Protein AF-A0A352VRZ0-F1 (afdb_monomer_lite)

Radius of gyration: 18.79 Å; chains: 1; bounding box: 42×55×69 Å

Sequence (237 aa):
MPSHGSHLGPGSFDVTPASPGVIGNCIPFGDNDHFGFTGFICRNVPAFTVKRGSKIAFDLGRENDVDVRRNIYFATANVNPAVAVIDDINVASQGIFAASGWTQVVSDTQGPLNPRGDTVANDYELICTVEGRFTFPGGGLIVGFGASPPGAYTDGGCEQVLVRASSQDPSGMFYARFFFRPDQSLDVLDDLRFGGGGNAVAMGGIVIRRCKSAKSGKSCKSGKSGKSAKSNKSKKG

Structure (mmCIF, N/CA/C/O backbone):
data_AF-A0A352VRZ0-F1
#
_entry.id   AF-A0A352VRZ0-F1
#
loop_
_atom_site.group_PDB
_atom_site.id
_atom_site.type_symbol
_atom_site.label_atom_id
_atom_site.label_alt_id
_atom_site.label_comp_id
_atom_site.label_asym_id
_atom_site.label_entity_id
_atom_site.label_seq_id
_atom_site.pdbx_PDB_ins_code
_atom_site.Cartn_x
_atom_site.Cartn_y
_atom_site.Cartn_z
_atom_site.occupancy
_atom_site.B_iso_or_equiv
_atom_site.auth_seq_id
_atom_site.auth_comp_id
_atom_site.auth_asym_id
_atom_site.auth_atom_id
_atom_site.pdbx_PDB_model_num
ATOM 1 N N . MET A 1 1 ? 1.716 -28.143 -5.995 1.00 31.20 1 MET A N 1
ATOM 2 C CA . MET A 1 1 ? 1.914 -26.810 -5.386 1.00 31.20 1 MET A CA 1
ATOM 3 C C . MET A 1 1 ? 1.302 -26.856 -3.996 1.00 31.20 1 MET A C 1
ATOM 5 O O . MET A 1 1 ? 0.148 -27.269 -3.917 1.00 31.20 1 MET A O 1
ATOM 9 N N . PRO A 1 2 ? 2.035 -26.560 -2.911 1.00 27.39 2 PRO A N 1
ATOM 10 C CA . PRO A 1 2 ? 1.449 -26.587 -1.577 1.00 27.39 2 PRO A CA 1
ATOM 11 C C . PRO A 1 2 ? 0.387 -25.488 -1.491 1.00 27.39 2 PRO A C 1
ATOM 13 O O . PRO A 1 2 ? 0.637 -24.350 -1.882 1.00 27.39 2 PRO A O 1
ATOM 16 N N . SER A 1 3 ? -0.815 -25.825 -1.030 1.00 30.56 3 SER A N 1
ATOM 17 C CA . SER A 1 3 ? -1.856 -24.827 -0.817 1.00 30.56 3 SER A CA 1
ATOM 18 C C . SER A 1 3 ? -1.439 -23.924 0.343 1.00 30.56 3 SER A C 1
ATOM 20 O O . SER A 1 3 ? -1.373 -24.390 1.483 1.00 30.56 3 SER A O 1
ATOM 22 N N . HIS A 1 4 ? -1.204 -22.640 0.077 1.00 38.09 4 HIS A N 1
ATOM 23 C CA . HIS A 1 4 ? -1.146 -21.610 1.113 1.00 38.09 4 HIS A CA 1
ATOM 24 C C . HIS A 1 4 ? -2.560 -21.396 1.671 1.00 38.09 4 HIS A C 1
ATOM 26 O O . HIS A 1 4 ? -3.258 -20.441 1.339 1.00 38.09 4 HIS A O 1
ATOM 32 N N . GLY A 1 5 ? -3.033 -22.356 2.467 1.00 33.34 5 GLY A N 1
ATOM 33 C CA . GLY A 1 5 ? -4.248 -22.203 3.248 1.00 33.34 5 GLY A CA 1
ATOM 34 C C . GLY A 1 5 ? -3.993 -21.137 4.302 1.00 33.34 5 GLY A C 1
ATOM 35 O O . GLY A 1 5 ? -3.232 -21.372 5.234 1.00 33.34 5 GLY A O 1
ATOM 36 N N . SER A 1 6 ? -4.610 -19.965 4.144 1.00 41.47 6 SER A N 1
ATOM 37 C CA . SER A 1 6 ? -4.537 -18.880 5.123 1.00 41.47 6 SER A CA 1
ATOM 38 C C . SER A 1 6 ? -4.887 -19.418 6.515 1.00 41.47 6 SER A C 1
ATOM 40 O O . SER A 1 6 ? -6.006 -19.906 6.723 1.00 41.47 6 SER A O 1
ATOM 42 N N . HIS A 1 7 ? -3.981 -19.285 7.486 1.00 38.06 7 HIS A N 1
ATOM 43 C CA . HIS A 1 7 ? -4.171 -19.727 8.879 1.00 38.06 7 HIS A CA 1
ATOM 44 C C . HIS A 1 7 ? -5.288 -18.966 9.625 1.00 38.06 7 HIS A C 1
ATOM 46 O O . HIS A 1 7 ? -5.547 -19.190 10.806 1.00 38.06 7 HIS A O 1
ATOM 52 N N . LEU A 1 8 ? -5.981 -18.074 8.921 1.00 45.09 8 LEU A N 1
ATOM 53 C CA . LEU A 1 8 ? -6.912 -17.089 9.444 1.00 45.09 8 LEU A CA 1
ATOM 54 C C . LEU A 1 8 ? -8.390 -17.374 9.101 1.00 45.09 8 LEU A C 1
ATOM 56 O O . LEU A 1 8 ? -9.289 -16.670 9.571 1.00 45.09 8 LEU A O 1
ATOM 60 N N . GLY A 1 9 ? -8.662 -18.457 8.364 1.00 39.62 9 GLY A N 1
ATOM 61 C CA . GLY A 1 9 ? -10.007 -18.898 7.981 1.00 39.62 9 GLY A CA 1
ATOM 62 C C . GLY A 1 9 ? -10.468 -18.405 6.598 1.00 39.62 9 GLY A C 1
ATOM 63 O O . GLY A 1 9 ? -9.698 -17.822 5.844 1.00 39.62 9 GLY A O 1
ATOM 64 N N . PRO A 1 10 ? -11.729 -18.663 6.205 1.00 42.97 10 PRO A N 1
ATOM 65 C CA . PRO A 1 10 ? -12.202 -18.346 4.857 1.00 42.97 10 PRO A CA 1
ATOM 66 C C . PRO A 1 10 ? -12.244 -16.834 4.562 1.00 42.97 10 PRO A C 1
ATOM 68 O O . PRO A 1 10 ? -13.023 -16.090 5.171 1.00 42.97 10 PRO A O 1
ATOM 71 N N . GLY A 1 11 ? -11.463 -16.392 3.569 1.00 52.03 11 GLY A N 1
ATOM 72 C CA . GLY A 1 11 ? -11.470 -15.036 2.999 1.00 52.03 11 GLY A CA 1
ATOM 73 C C . GLY A 1 11 ? -10.637 -13.982 3.740 1.00 52.03 11 GLY A C 1
ATOM 74 O O . GLY A 1 11 ? -10.853 -12.786 3.537 1.00 52.03 11 GLY A O 1
ATOM 75 N N . SER A 1 12 ? -9.733 -14.426 4.605 1.00 59.84 12 SER A N 1
ATOM 76 C CA . SER A 1 12 ? -8.527 -13.704 5.032 1.00 59.84 12 SER A CA 1
ATOM 77 C C . SER A 1 12 ? -7.352 -14.070 4.127 1.00 59.84 12 SER A C 1
ATOM 79 O O . SER A 1 12 ? -7.347 -15.163 3.563 1.00 59.84 12 SER A O 1
ATOM 81 N N . PHE A 1 13 ? -6.359 -13.194 4.020 1.00 70.62 13 PHE A N 1
ATOM 82 C CA . PHE A 1 13 ? -5.103 -13.517 3.351 1.00 70.62 13 PHE A CA 1
ATOM 83 C C . PHE A 1 13 ? -3.937 -12.823 4.046 1.00 70.62 13 PHE A C 1
ATOM 85 O O . PHE A 1 13 ? -4.098 -11.790 4.697 1.00 70.62 13 PHE A O 1
ATOM 92 N N . ASP A 1 14 ? -2.774 -13.423 3.853 1.00 72.50 14 ASP A N 1
ATOM 93 C CA . ASP A 1 14 ? -1.526 -13.065 4.497 1.00 72.50 14 ASP A CA 1
ATOM 94 C C . ASP A 1 14 ? -0.500 -12.794 3.395 1.00 72.50 14 ASP A C 1
ATOM 96 O O . ASP A 1 14 ? -0.260 -13.649 2.541 1.00 72.50 14 ASP A O 1
ATOM 100 N N . VAL A 1 15 ? 0.070 -11.589 3.383 1.00 72.06 15 VAL A N 1
ATOM 101 C CA . VAL A 1 15 ? 1.266 -11.241 2.605 1.00 72.06 15 VAL A CA 1
ATOM 102 C C . VAL A 1 15 ? 2.388 -11.102 3.614 1.00 72.06 15 VAL A C 1
ATOM 104 O O . VAL A 1 15 ? 2.757 -10.010 4.037 1.00 72.06 15 VAL A O 1
ATOM 107 N N . THR A 1 16 ? 2.871 -12.248 4.071 1.00 73.75 16 THR A N 1
ATOM 108 C CA . THR A 1 16 ? 3.900 -12.328 5.102 1.00 73.75 16 THR A CA 1
ATOM 109 C C . THR A 1 16 ? 5.212 -12.731 4.449 1.00 73.75 16 THR A C 1
ATOM 111 O O . THR A 1 16 ? 5.222 -13.733 3.724 1.00 73.75 16 THR A O 1
ATOM 114 N N . PRO A 1 17 ? 6.307 -11.998 4.692 1.00 68.69 17 PRO A N 1
ATOM 115 C CA . PRO A 1 17 ? 7.624 -12.400 4.228 1.00 68.69 17 PRO A CA 1
ATOM 116 C C . PRO A 1 17 ? 7.943 -13.818 4.706 1.00 68.69 17 PRO A C 1
ATOM 118 O O . PRO A 1 17 ? 7.725 -14.147 5.872 1.00 68.69 17 PRO A O 1
ATOM 121 N N . ALA A 1 18 ? 8.448 -14.669 3.816 1.00 72.06 18 ALA A N 1
ATOM 122 C CA . ALA A 1 18 ? 8.909 -16.006 4.188 1.00 72.06 18 ALA A CA 1
ATOM 123 C C . ALA A 1 18 ? 10.292 -15.964 4.857 1.00 72.06 18 ALA A C 1
ATOM 125 O O . ALA A 1 18 ? 10.690 -16.908 5.540 1.00 72.06 18 ALA A O 1
ATOM 126 N N . SER A 1 19 ? 11.051 -14.890 4.649 1.00 65.69 19 SER A N 1
ATOM 127 C CA . SER A 1 19 ? 12.363 -14.672 5.257 1.00 65.69 19 SER A CA 1
ATOM 128 C C . SER A 1 19 ? 12.503 -13.204 5.671 1.00 65.69 19 SER A C 1
ATOM 130 O O . SER A 1 19 ? 13.184 -12.444 4.979 1.00 65.69 19 SER A O 1
ATOM 132 N N . PRO A 1 20 ? 11.843 -12.776 6.769 1.00 63.44 20 PRO A N 1
ATOM 133 C CA . PRO A 1 20 ? 11.965 -11.404 7.250 1.00 63.44 20 PRO A CA 1
ATOM 134 C C . PRO A 1 20 ? 13.435 -11.101 7.568 1.00 63.44 20 PRO A C 1
ATOM 136 O O . PRO A 1 20 ? 14.085 -11.826 8.322 1.00 63.44 20 PRO A O 1
ATOM 139 N N . GLY A 1 21 ? 13.978 -10.067 6.925 1.00 59.28 21 GLY A N 1
ATOM 140 C CA . GLY A 1 21 ? 15.371 -9.657 7.065 1.00 59.28 21 GLY A CA 1
ATOM 141 C C . GLY A 1 21 ? 15.614 -8.721 8.251 1.00 59.28 21 GLY A C 1
ATOM 142 O O . GLY A 1 21 ? 14.867 -8.685 9.225 1.00 59.28 21 GLY A O 1
ATOM 143 N N . VAL A 1 22 ? 16.682 -7.926 8.143 1.00 66.25 22 VAL A N 1
ATOM 144 C CA . VAL A 1 22 ? 17.026 -6.864 9.101 1.00 66.25 22 VAL A CA 1
ATOM 145 C C . VAL A 1 22 ? 15.944 -5.783 9.088 1.00 66.25 22 VAL A C 1
ATOM 147 O O . VAL A 1 22 ? 15.478 -5.389 8.021 1.00 66.25 22 VAL A O 1
ATOM 150 N N . ILE A 1 23 ? 15.572 -5.274 10.260 1.00 70.19 23 ILE A N 1
ATOM 151 C CA . ILE A 1 23 ? 14.692 -4.109 10.381 1.00 70.19 23 ILE A CA 1
ATOM 152 C C . ILE A 1 23 ? 15.417 -2.896 9.804 1.00 70.19 23 ILE A C 1
ATOM 154 O O . ILE A 1 23 ? 16.540 -2.594 10.213 1.00 70.19 23 ILE A O 1
ATOM 158 N N . GLY A 1 24 ? 14.803 -2.230 8.835 1.00 70.00 24 GLY A N 1
ATOM 159 C CA . GLY A 1 24 ? 15.486 -1.175 8.105 1.00 70.00 24 GLY A CA 1
ATOM 160 C C . GLY A 1 24 ? 14.611 -0.611 7.010 1.00 70.00 24 GLY A C 1
ATOM 161 O O . GLY A 1 24 ? 14.608 -1.173 5.917 1.00 70.00 24 GLY A O 1
ATOM 162 N N . ASN A 1 25 ? 13.867 0.453 7.334 1.00 78.75 25 ASN A N 1
ATOM 163 C CA . ASN A 1 25 ? 13.183 1.393 6.437 1.00 78.75 25 ASN A CA 1
ATOM 164 C C . ASN A 1 25 ? 12.077 2.140 7.211 1.00 78.75 25 ASN A C 1
ATOM 166 O O . ASN A 1 25 ? 11.372 1.514 8.002 1.00 78.75 25 ASN A O 1
ATOM 170 N N . CYS A 1 26 ? 11.907 3.441 6.961 1.00 85.31 26 CYS A N 1
ATOM 171 C CA . CYS A 1 26 ? 10.857 4.241 7.601 1.00 85.31 26 CYS A CA 1
ATOM 172 C C . CYS A 1 26 ? 9.553 4.297 6.789 1.00 85.31 26 CYS A C 1
ATOM 174 O O . CYS A 1 26 ? 8.475 4.391 7.358 1.00 85.31 26 CYS A O 1
ATOM 176 N N . ILE A 1 27 ? 9.591 4.118 5.467 1.00 87.75 27 ILE A N 1
ATOM 177 C CA . ILE A 1 27 ? 8.381 4.191 4.631 1.00 87.75 27 ILE A CA 1
ATOM 178 C C . ILE A 1 27 ? 7.515 2.929 4.808 1.00 87.75 27 ILE A C 1
ATOM 180 O O . ILE A 1 27 ? 8.026 1.842 4.572 1.00 87.75 27 ILE A O 1
ATOM 184 N N . PRO A 1 28 ? 6.210 2.994 5.102 1.00 88.44 28 PRO A N 1
ATOM 185 C CA . PRO A 1 28 ? 5.383 4.192 5.139 1.00 88.44 28 PRO A CA 1
ATOM 186 C C . PRO A 1 28 ? 5.086 4.680 6.562 1.00 88.44 28 PRO A C 1
ATOM 188 O O . PRO A 1 28 ? 4.229 5.541 6.699 1.00 88.44 28 PRO A O 1
ATOM 191 N N . PHE A 1 29 ? 5.663 4.086 7.612 1.00 89.94 29 PHE A N 1
ATOM 192 C CA . PHE A 1 29 ? 5.166 4.222 8.988 1.00 89.94 29 PHE A CA 1
ATOM 193 C C . PHE A 1 29 ? 5.971 5.148 9.899 1.00 89.94 29 PHE A C 1
ATOM 195 O O . PHE A 1 29 ? 5.348 5.753 10.759 1.00 89.94 29 PHE A O 1
ATOM 202 N N . GLY A 1 30 ? 7.275 5.302 9.682 1.00 88.00 30 GLY A N 1
ATOM 203 C CA . GLY A 1 30 ? 8.119 6.237 10.433 1.00 88.00 30 GLY A CA 1
ATOM 204 C C . GLY A 1 30 ? 8.262 7.614 9.794 1.00 88.00 30 GLY A C 1
ATOM 205 O O . GLY A 1 30 ? 9.091 8.384 10.232 1.00 88.00 30 GLY A O 1
ATOM 206 N N . ASP A 1 31 ? 7.531 7.887 8.712 1.00 90.38 31 ASP A N 1
ATOM 207 C CA . ASP A 1 31 ? 7.422 9.207 8.079 1.00 90.38 31 ASP A CA 1
ATOM 208 C C . ASP A 1 31 ? 6.112 9.251 7.282 1.00 90.38 31 ASP A C 1
ATOM 210 O O . ASP A 1 31 ? 5.723 8.237 6.674 1.00 90.38 31 ASP A O 1
ATOM 214 N N . ASN A 1 32 ? 5.401 10.378 7.290 1.00 88.62 32 ASN A N 1
ATOM 215 C CA . ASN A 1 32 ? 4.303 10.613 6.353 1.00 88.62 32 ASN A CA 1
ATOM 216 C C . ASN A 1 32 ? 4.260 11.986 5.694 1.00 88.62 32 ASN A C 1
ATOM 218 O O . ASN A 1 32 ? 3.319 12.225 4.947 1.00 88.62 32 ASN A O 1
ATOM 222 N N . ASP A 1 33 ? 5.202 12.884 5.917 1.00 89.38 33 ASP A N 1
ATOM 223 C CA . ASP A 1 33 ? 5.187 14.221 5.318 1.00 89.38 33 ASP A CA 1
ATOM 224 C C . ASP A 1 33 ? 6.179 14.362 4.157 1.00 89.38 33 ASP A C 1
ATOM 226 O O . ASP A 1 33 ? 5.873 15.049 3.179 1.00 89.38 33 ASP A O 1
ATOM 230 N N . HIS A 1 34 ? 7.317 13.666 4.182 1.00 89.12 34 HIS A N 1
ATOM 231 C CA . HIS A 1 34 ? 8.366 13.836 3.177 1.00 89.12 34 HIS A CA 1
ATOM 232 C C . HIS A 1 34 ? 8.153 12.964 1.940 1.00 89.12 34 HIS A C 1
ATOM 234 O O . HIS A 1 34 ? 8.448 13.386 0.819 1.00 89.12 34 HIS A O 1
ATOM 240 N N . PHE A 1 35 ? 7.642 11.741 2.107 1.00 91.06 35 PHE A N 1
ATOM 241 C CA . PHE A 1 35 ? 7.601 10.754 1.019 1.00 91.06 35 PHE A CA 1
ATOM 242 C C . PHE A 1 35 ? 6.336 10.792 0.157 1.00 91.06 35 PHE A C 1
ATOM 244 O O . PHE A 1 35 ? 6.184 9.948 -0.726 1.00 91.06 35 PHE A O 1
ATOM 251 N N . GLY A 1 36 ? 5.435 11.755 0.358 1.00 92.25 36 GLY A N 1
ATOM 252 C CA . GLY A 1 36 ? 4.189 11.850 -0.406 1.00 92.25 36 GLY A CA 1
ATOM 253 C C . GLY A 1 36 ? 3.324 10.588 -0.282 1.00 92.25 36 GLY A C 1
ATOM 254 O O . GLY A 1 36 ? 3.335 9.892 0.733 1.00 92.25 36 GLY A O 1
ATOM 255 N N . PHE A 1 37 ? 2.561 10.266 -1.324 1.00 94.50 37 PHE A N 1
ATOM 256 C CA . PHE A 1 37 ? 1.778 9.036 -1.347 1.00 94.50 37 PHE A CA 1
ATOM 257 C C . PHE A 1 37 ? 2.684 7.830 -1.596 1.00 94.50 37 PHE A C 1
ATOM 259 O O . PHE A 1 37 ? 3.413 7.761 -2.592 1.00 94.50 37 PHE A O 1
ATOM 266 N N . THR A 1 38 ? 2.633 6.874 -0.673 1.00 94.44 38 THR A N 1
ATOM 267 C CA . THR A 1 38 ? 3.515 5.704 -0.660 1.00 94.44 38 THR A CA 1
ATOM 268 C C . THR A 1 38 ? 2.713 4.413 -0.658 1.00 94.44 38 THR A C 1
ATOM 270 O O . THR A 1 38 ? 1.502 4.422 -0.437 1.00 94.44 38 THR A O 1
ATOM 273 N N . GLY A 1 39 ? 3.352 3.276 -0.917 1.00 93.94 39 GLY A N 1
ATOM 274 C CA . GLY A 1 39 ? 2.639 2.010 -0.873 1.00 93.94 39 GLY A CA 1
ATOM 275 C C . GLY A 1 39 ? 3.399 0.799 -1.358 1.00 93.94 39 GLY A C 1
ATOM 276 O O . GLY A 1 39 ? 4.561 0.866 -1.753 1.00 93.94 39 GLY A O 1
ATOM 277 N N . PHE A 1 40 ? 2.698 -0.327 -1.324 1.00 93.94 40 PHE A N 1
ATOM 278 C CA . PHE A 1 40 ? 3.178 -1.637 -1.733 1.00 93.94 40 PHE A CA 1
A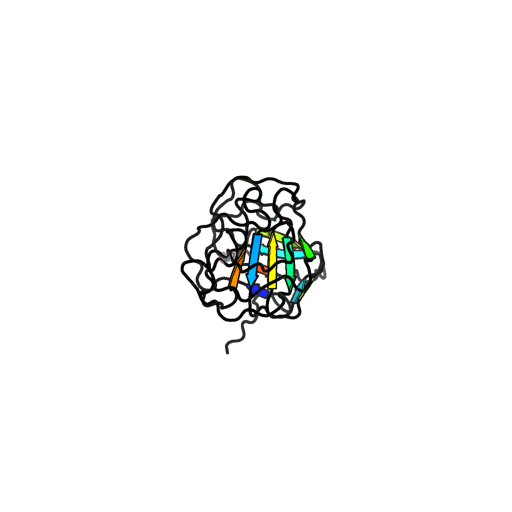TOM 279 C C . PHE A 1 40 ? 2.358 -2.160 -2.909 1.00 93.94 40 PHE A C 1
ATOM 281 O O . PHE A 1 40 ? 1.132 -2.038 -2.940 1.00 93.94 40 PHE A O 1
ATOM 288 N N . ILE A 1 41 ? 3.044 -2.796 -3.849 1.00 95.00 41 ILE A N 1
ATOM 289 C CA . ILE A 1 41 ? 2.475 -3.550 -4.956 1.00 95.00 41 ILE A CA 1
ATOM 290 C C . ILE A 1 41 ? 2.733 -5.025 -4.664 1.00 95.00 41 ILE A C 1
ATOM 292 O O . ILE A 1 41 ? 3.879 -5.470 -4.530 1.00 95.00 41 ILE A O 1
ATOM 296 N N . CYS A 1 42 ? 1.649 -5.781 -4.570 1.00 93.62 42 CYS A N 1
ATOM 297 C CA . CYS A 1 42 ? 1.653 -7.213 -4.340 1.00 93.62 42 CYS A CA 1
ATOM 298 C C . CYS A 1 42 ? 1.173 -7.945 -5.594 1.00 93.62 42 CYS A C 1
ATOM 300 O O . CYS A 1 42 ? 0.343 -7.442 -6.352 1.00 93.62 42 CYS A O 1
ATOM 302 N N . ARG A 1 43 ? 1.648 -9.171 -5.773 1.00 93.94 43 ARG A N 1
ATOM 303 C CA . ARG A 1 43 ? 1.272 -10.088 -6.848 1.00 93.94 43 ARG A CA 1
ATOM 304 C C . ARG A 1 43 ? 0.752 -11.398 -6.274 1.00 93.94 43 ARG A C 1
ATOM 306 O O . ARG A 1 43 ? 1.013 -11.720 -5.120 1.00 93.94 43 ARG A O 1
ATOM 313 N N . ASN A 1 44 ? 0.035 -12.158 -7.097 1.00 92.94 44 ASN A N 1
ATOM 314 C CA . ASN A 1 44 ? -0.500 -13.482 -6.759 1.00 92.94 44 ASN A CA 1
ATOM 315 C C . ASN A 1 44 ? -1.393 -13.499 -5.504 1.00 92.94 44 ASN A C 1
ATOM 317 O O . ASN A 1 44 ? -1.543 -14.530 -4.849 1.00 92.94 44 ASN A O 1
ATOM 321 N N . VAL A 1 45 ? -2.022 -12.369 -5.179 1.00 90.00 45 VAL A N 1
ATOM 322 C CA . VAL A 1 45 ? -2.904 -12.261 -4.019 1.00 90.00 45 VAL A CA 1
ATOM 323 C C . VAL A 1 45 ? -4.215 -13.001 -4.317 1.00 90.00 45 VAL A C 1
ATOM 325 O O . VAL A 1 45 ? -4.815 -12.759 -5.367 1.00 90.00 45 VAL A O 1
ATOM 328 N N . PRO A 1 46 ? -4.694 -13.911 -3.448 1.00 88.75 46 PRO A N 1
ATOM 329 C CA . PRO A 1 46 ? -5.967 -14.593 -3.663 1.00 88.75 46 PRO A CA 1
ATOM 330 C C . PRO A 1 46 ? -7.145 -13.619 -3.546 1.00 88.75 46 PRO A C 1
ATOM 332 O O . PRO A 1 46 ? -7.048 -12.571 -2.911 1.00 88.75 46 PRO A O 1
ATOM 335 N N . ALA A 1 47 ? -8.290 -13.976 -4.127 1.00 88.88 47 ALA A N 1
ATOM 336 C CA . ALA A 1 47 ? -9.508 -13.183 -3.995 1.00 88.88 47 ALA A CA 1
ATOM 337 C C . ALA A 1 47 ? -9.937 -13.047 -2.524 1.00 88.88 47 ALA A C 1
ATOM 339 O O . ALA A 1 47 ? -9.916 -14.017 -1.758 1.00 88.88 47 ALA A O 1
ATOM 340 N N . PHE A 1 48 ? -10.394 -11.859 -2.129 1.00 87.94 48 PHE A N 1
ATOM 341 C CA . PHE A 1 48 ? -10.893 -11.621 -0.777 1.00 87.94 48 PHE A CA 1
ATOM 342 C C . PHE A 1 48 ? -11.961 -10.527 -0.730 1.00 87.94 48 PHE A C 1
ATOM 344 O O . PHE A 1 48 ? -12.263 -9.816 -1.686 1.00 87.94 48 PHE A O 1
ATOM 351 N N . THR A 1 49 ? -12.578 -10.388 0.437 1.00 88.25 49 THR A N 1
ATOM 352 C CA . THR A 1 49 ? -13.461 -9.255 0.726 1.00 88.25 49 THR A CA 1
ATOM 353 C C . THR A 1 49 ? -13.227 -8.835 2.157 1.00 88.25 49 THR A C 1
ATOM 355 O O . THR A 1 49 ? -13.380 -9.666 3.062 1.00 88.25 49 THR A O 1
ATOM 358 N N . VAL A 1 50 ? -12.923 -7.555 2.347 1.00 86.25 50 VAL A N 1
ATOM 359 C CA . VAL A 1 50 ? -12.918 -6.901 3.654 1.00 86.25 50 VAL A CA 1
ATOM 360 C C . VAL A 1 50 ? -14.213 -6.122 3.830 1.00 86.25 50 VAL A C 1
ATOM 362 O O . VAL A 1 50 ? -14.717 -5.468 2.915 1.00 86.25 50 VAL A O 1
ATOM 365 N N . LYS A 1 51 ? -14.788 -6.238 5.021 1.00 87.69 51 LYS A N 1
ATOM 366 C CA . LYS A 1 51 ? -15.979 -5.496 5.445 1.00 87.69 51 LYS A CA 1
ATOM 367 C C . LYS A 1 51 ? -15.603 -4.588 6.608 1.00 87.69 51 LYS A C 1
ATOM 369 O O . LYS A 1 51 ? -14.638 -4.886 7.315 1.00 87.69 51 LYS A O 1
ATOM 374 N N . ARG A 1 52 ? -16.416 -3.563 6.867 1.00 89.56 52 ARG A N 1
ATOM 375 C CA . ARG A 1 52 ? -16.311 -2.753 8.085 1.00 89.56 52 ARG A CA 1
ATOM 376 C C . ARG A 1 52 ? -16.165 -3.645 9.328 1.00 89.56 52 ARG A C 1
ATOM 378 O O . ARG A 1 52 ? -16.886 -4.634 9.465 1.00 89.56 52 ARG A O 1
ATOM 385 N N . GLY A 1 53 ? -15.210 -3.320 10.194 1.00 88.38 53 GLY A N 1
ATOM 386 C CA . GLY A 1 53 ? -14.848 -4.097 11.384 1.00 88.38 53 GLY A CA 1
ATOM 387 C C . GLY A 1 53 ? -13.820 -5.214 11.153 1.00 88.38 53 GLY A C 1
ATOM 388 O O . GLY A 1 53 ? -13.364 -5.815 12.126 1.00 88.38 53 GLY A O 1
ATOM 389 N N . SER A 1 54 ? -13.427 -5.492 9.903 1.00 88.50 54 SER A N 1
ATOM 390 C CA . SER A 1 54 ? -12.258 -6.346 9.618 1.00 88.50 54 SER A CA 1
ATOM 391 C C . SER A 1 54 ? -10.980 -5.695 10.150 1.00 88.50 54 SER A C 1
ATOM 393 O O . SER A 1 54 ? -10.976 -4.504 10.467 1.00 88.50 54 SER A O 1
ATOM 395 N N . LYS A 1 55 ? -9.901 -6.472 10.262 1.00 88.06 55 LYS A N 1
ATOM 396 C CA . LYS A 1 55 ? -8.625 -5.995 10.790 1.00 88.06 55 LYS A CA 1
ATOM 397 C C . LYS A 1 55 ? -7.547 -6.087 9.722 1.00 88.06 55 LYS A C 1
ATOM 399 O O . LYS A 1 55 ? -7.391 -7.126 9.084 1.00 88.06 55 LYS A O 1
ATOM 404 N N . ILE A 1 56 ? -6.829 -4.991 9.540 1.00 89.00 56 ILE A N 1
ATOM 405 C CA . ILE A 1 56 ? -5.593 -4.950 8.762 1.00 89.00 56 ILE A CA 1
ATOM 406 C C . ILE A 1 56 ? -4.485 -4.768 9.784 1.00 89.00 56 ILE A C 1
ATOM 408 O O . ILE A 1 56 ? -4.631 -3.946 10.684 1.00 89.00 56 ILE A O 1
ATOM 412 N N . ALA A 1 57 ? -3.441 -5.570 9.681 1.00 88.06 57 ALA A N 1
ATOM 413 C CA . ALA A 1 57 ? -2.329 -5.558 10.601 1.00 88.06 57 ALA A CA 1
ATOM 414 C C . ALA A 1 57 ? -1.020 -5.492 9.821 1.00 88.06 57 ALA A C 1
ATOM 416 O O . ALA A 1 57 ? -0.866 -6.159 8.793 1.00 88.06 57 ALA A O 1
ATOM 417 N N . PHE A 1 58 ? -0.097 -4.690 10.321 1.00 87.44 58 PHE A N 1
ATOM 418 C CA . PHE A 1 58 ? 1.267 -4.598 9.822 1.00 87.44 58 PHE A CA 1
ATOM 419 C C . PHE A 1 58 ? 2.202 -4.965 10.960 1.00 87.44 58 PHE A C 1
ATOM 421 O O . PHE A 1 58 ? 1.834 -4.803 12.121 1.00 87.44 58 PHE A O 1
ATOM 428 N N . ASP A 1 59 ? 3.355 -5.499 10.597 1.00 81.44 59 ASP A N 1
ATOM 429 C CA . ASP A 1 59 ? 4.393 -5.890 11.535 1.00 81.44 59 ASP A CA 1
ATOM 430 C C . ASP A 1 59 ? 5.446 -4.787 11.555 1.00 81.44 59 ASP A C 1
ATOM 432 O O . ASP A 1 59 ? 6.092 -4.514 10.529 1.00 81.44 59 ASP A O 1
ATOM 436 N N . LEU A 1 60 ? 5.575 -4.108 12.692 1.00 82.75 60 LEU A N 1
ATOM 437 C CA . LEU A 1 60 ? 6.740 -3.275 12.939 1.00 82.75 60 LEU A CA 1
ATOM 438 C C . LEU A 1 60 ? 7.794 -4.134 13.648 1.00 82.75 60 LEU A C 1
ATOM 440 O O . LEU A 1 60 ? 7.517 -5.119 14.317 1.00 82.75 60 LEU A O 1
ATOM 444 N N . GLY A 1 61 ? 9.059 -3.817 13.413 1.00 78.25 61 GLY A N 1
ATOM 445 C CA . GLY A 1 61 ? 10.177 -4.449 14.109 1.00 78.25 61 GLY A CA 1
ATOM 446 C C . GLY A 1 61 ? 10.826 -3.529 15.135 1.00 78.25 61 GLY A C 1
ATOM 447 O O . GLY A 1 61 ? 11.780 -3.933 15.803 1.00 78.25 61 GLY A O 1
ATOM 448 N N . ARG A 1 62 ? 10.366 -2.277 15.222 1.00 85.12 62 ARG A N 1
ATOM 449 C CA . ARG A 1 62 ? 10.775 -1.283 16.215 1.00 85.12 62 ARG A CA 1
ATOM 450 C C . ARG A 1 62 ? 9.610 -0.366 16.551 1.00 85.12 62 ARG A C 1
ATOM 452 O O . ARG A 1 62 ? 8.720 -0.160 15.731 1.00 85.12 62 ARG A O 1
ATOM 459 N N . GLU A 1 63 ? 9.714 0.247 17.724 1.00 89.50 63 GLU A N 1
ATOM 460 C CA . GLU A 1 63 ? 8.821 1.321 18.131 1.00 89.50 63 GLU A CA 1
ATOM 461 C C . GLU A 1 63 ? 9.056 2.586 17.293 1.00 89.50 63 GLU A C 1
ATOM 463 O O . GLU A 1 63 ? 10.200 2.994 17.072 1.00 89.50 63 GLU A O 1
ATOM 468 N N . ASN A 1 64 ? 7.960 3.205 16.866 1.00 89.56 64 ASN A N 1
ATOM 469 C CA . ASN A 1 64 ? 7.914 4.561 16.342 1.00 89.56 64 ASN A CA 1
ATOM 470 C C . ASN A 1 64 ? 7.883 5.560 17.508 1.00 89.56 64 ASN A C 1
ATOM 472 O O . ASN A 1 64 ? 7.309 5.284 18.570 1.00 89.56 64 ASN A O 1
ATOM 476 N N . ASP A 1 65 ? 8.491 6.727 17.337 1.00 88.12 65 ASP A N 1
ATOM 477 C CA . ASP A 1 65 ? 8.558 7.757 18.379 1.00 88.12 65 ASP A CA 1
ATOM 478 C C . ASP A 1 65 ? 7.195 8.445 18.611 1.00 88.12 65 ASP A C 1
ATOM 480 O O . ASP A 1 65 ? 6.864 8.840 19.741 1.00 88.12 65 ASP A O 1
ATOM 484 N N . VAL A 1 66 ? 6.361 8.482 17.569 1.00 89.38 66 VAL A N 1
ATOM 485 C CA . VAL A 1 66 ? 4.976 8.955 17.581 1.00 89.38 66 VAL A CA 1
ATOM 486 C C . VAL A 1 66 ? 3.973 7.871 17.178 1.00 89.38 66 VAL A C 1
ATOM 488 O O . VAL A 1 66 ? 4.314 6.820 16.638 1.00 89.38 66 VAL A O 1
ATOM 491 N N . ASP A 1 67 ? 2.693 8.122 17.452 1.00 91.50 67 ASP A N 1
ATOM 492 C CA . ASP A 1 67 ? 1.619 7.198 17.095 1.00 91.50 67 ASP A CA 1
ATOM 493 C C . ASP A 1 67 ? 1.443 7.141 15.570 1.00 91.50 67 ASP A C 1
ATOM 495 O O . ASP A 1 67 ? 1.028 8.115 14.940 1.00 91.50 67 ASP A O 1
ATOM 499 N N . VAL A 1 68 ? 1.658 5.971 14.977 1.00 90.88 68 VAL A N 1
ATOM 500 C CA . VAL A 1 68 ? 1.430 5.723 13.556 1.00 90.88 68 VAL A CA 1
ATOM 501 C C . VAL A 1 68 ? -0.062 5.823 13.244 1.00 90.88 68 VAL A C 1
ATOM 503 O O . VAL A 1 68 ? -0.890 5.056 13.741 1.00 90.88 68 VAL A O 1
ATOM 506 N N . ARG A 1 69 ? -0.409 6.761 12.359 1.00 90.56 69 ARG A N 1
ATOM 507 C CA . ARG A 1 69 ? -1.760 6.962 11.813 1.00 90.56 69 ARG A CA 1
ATOM 508 C C . ARG A 1 69 ? -1.676 7.194 10.316 1.00 90.56 69 ARG A C 1
ATOM 510 O O . ARG A 1 69 ? -0.837 7.974 9.867 1.00 90.56 69 ARG A O 1
ATOM 517 N N . ARG A 1 70 ? -2.508 6.503 9.532 1.00 92.56 70 ARG A N 1
ATOM 518 C CA . ARG A 1 70 ? -2.481 6.579 8.064 1.00 92.56 70 ARG A CA 1
ATOM 519 C C . ARG A 1 70 ? -3.876 6.446 7.474 1.00 92.56 70 ARG A C 1
ATOM 521 O O . ARG A 1 70 ? -4.635 5.560 7.865 1.00 92.56 70 ARG A O 1
ATOM 528 N N . ASN A 1 71 ? -4.146 7.244 6.445 1.00 94.94 71 ASN A N 1
ATOM 529 C CA . ASN A 1 71 ? -5.177 6.907 5.475 1.00 94.94 71 ASN A CA 1
ATOM 530 C C . ASN A 1 71 ? -4.658 5.723 4.651 1.00 94.94 71 ASN A C 1
ATOM 532 O O . ASN A 1 71 ? -3.634 5.857 3.984 1.00 94.94 71 ASN A O 1
ATOM 536 N N . ILE A 1 72 ? -5.323 4.567 4.719 1.00 95.44 72 ILE A N 1
ATOM 537 C CA . ILE A 1 72 ? -4.925 3.359 3.977 1.00 95.44 72 ILE A CA 1
ATOM 538 C C . ILE A 1 72 ? -5.941 3.095 2.879 1.00 95.44 72 ILE A C 1
ATOM 540 O O . ILE A 1 72 ? -7.149 3.032 3.133 1.00 95.44 72 ILE A O 1
ATOM 544 N N . TYR A 1 73 ? -5.436 2.883 1.671 1.00 97.06 73 TYR A N 1
ATOM 545 C CA . TYR A 1 73 ? -6.215 2.676 0.462 1.00 97.06 73 TYR A CA 1
ATOM 546 C C . TYR A 1 73 ? -5.878 1.335 -0.175 1.00 97.06 73 TYR A C 1
ATOM 548 O O . TYR A 1 73 ? -4.722 0.916 -0.185 1.00 97.06 73 TYR A O 1
ATOM 556 N N . PHE A 1 74 ? -6.880 0.685 -0.762 1.00 97.38 74 PHE A N 1
ATOM 557 C CA . PHE A 1 74 ? -6.692 -0.481 -1.620 1.00 97.38 74 PHE A CA 1
ATOM 558 C C . PHE A 1 74 ? -7.115 -0.189 -3.053 1.00 97.38 74 PHE A C 1
ATOM 560 O O . PHE A 1 74 ? -8.102 0.510 -3.290 1.00 97.38 74 PHE A O 1
ATOM 567 N N . ALA A 1 75 ? -6.395 -0.788 -3.996 1.00 98.38 75 ALA A N 1
ATOM 568 C CA . ALA A 1 75 ? -6.754 -0.830 -5.403 1.00 98.38 75 ALA A CA 1
ATOM 569 C C . ALA A 1 75 ? -6.385 -2.184 -6.022 1.00 98.38 75 ALA A C 1
ATOM 571 O O . ALA A 1 75 ? -5.481 -2.883 -5.562 1.00 98.38 75 ALA A O 1
ATOM 572 N N . THR A 1 76 ? -7.087 -2.550 -7.090 1.00 98.25 76 THR A N 1
ATOM 573 C CA . THR A 1 76 ? -6.681 -3.632 -7.991 1.00 98.25 76 THR A CA 1
ATOM 574 C C . THR A 1 76 ? -5.707 -3.057 -9.011 1.00 98.25 76 THR A C 1
ATOM 576 O O . THR A 1 76 ? -5.996 -2.026 -9.623 1.00 98.25 76 THR A O 1
ATOM 579 N N . ALA A 1 77 ? -4.562 -3.712 -9.185 1.00 98.44 77 ALA A N 1
ATOM 580 C CA . ALA A 1 77 ? -3.621 -3.365 -10.239 1.00 98.44 77 ALA A CA 1
ATOM 581 C C . ALA A 1 77 ? -4.215 -3.680 -11.620 1.00 98.44 77 ALA A C 1
ATOM 583 O O . ALA A 1 77 ? -5.009 -4.608 -11.770 1.00 98.44 77 ALA A O 1
ATOM 584 N N . ASN A 1 78 ? -3.801 -2.934 -12.642 1.00 98.50 78 ASN A N 1
ATOM 585 C CA . ASN A 1 78 ? -4.171 -3.189 -14.039 1.00 98.50 78 ASN A CA 1
ATOM 586 C C . ASN A 1 78 ? -3.823 -4.606 -14.514 1.00 98.50 78 ASN A C 1
ATOM 588 O O . ASN A 1 78 ? -4.532 -5.166 -15.346 1.00 98.50 78 ASN A O 1
ATOM 592 N N . VAL A 1 79 ? -2.754 -5.189 -13.972 1.00 98.06 79 VAL A N 1
ATOM 593 C CA . VAL A 1 79 ? -2.332 -6.568 -14.228 1.00 98.06 79 VAL A CA 1
ATOM 594 C C . VAL A 1 79 ? -1.802 -7.202 -12.943 1.00 98.06 79 VAL A C 1
ATOM 596 O O . VAL A 1 79 ? -1.381 -6.506 -12.022 1.00 98.06 79 VAL A O 1
ATOM 599 N N . ASN A 1 80 ? -1.794 -8.536 -12.870 1.00 98.00 80 ASN A N 1
ATOM 600 C CA . ASN A 1 80 ? -1.012 -9.241 -11.853 1.00 98.00 80 ASN A CA 1
ATOM 601 C C . ASN A 1 80 ? 0.471 -9.182 -12.260 1.00 98.00 80 ASN A C 1
ATOM 603 O O . ASN A 1 80 ? 0.795 -9.777 -13.292 1.00 98.00 80 ASN A O 1
ATOM 607 N N . PRO A 1 81 ? 1.362 -8.507 -11.505 1.00 97.25 81 PRO A N 1
ATOM 608 C CA . PRO A 1 81 ? 2.756 -8.375 -11.913 1.00 97.25 81 PRO A CA 1
ATOM 609 C C . PRO A 1 81 ? 3.420 -9.737 -12.146 1.00 97.25 81 PRO A C 1
ATOM 611 O O . PRO A 1 81 ? 3.194 -10.710 -11.408 1.00 97.25 81 PRO A O 1
ATOM 614 N N . ALA A 1 82 ? 4.273 -9.812 -13.163 1.00 96.31 82 ALA A N 1
ATOM 615 C CA . ALA A 1 82 ? 5.194 -10.924 -13.346 1.00 96.31 82 ALA A CA 1
ATOM 616 C C . ALA A 1 82 ? 6.283 -10.903 -12.255 1.00 96.31 82 ALA A C 1
ATOM 618 O O . ALA A 1 82 ? 6.319 -10.019 -11.397 1.00 96.31 82 ALA A O 1
ATOM 619 N N . VAL A 1 83 ? 7.174 -11.899 -12.260 1.00 93.38 83 VAL A N 1
ATOM 620 C CA . VAL A 1 83 ? 8.352 -11.883 -11.374 1.00 93.38 83 VAL A CA 1
ATOM 621 C C . VAL A 1 83 ? 9.138 -10.595 -11.629 1.00 93.38 83 VAL A C 1
ATOM 623 O O . VAL A 1 83 ? 9.324 -10.208 -12.782 1.00 93.38 83 VAL A O 1
ATOM 626 N N . ALA A 1 84 ? 9.559 -9.920 -10.558 1.00 93.12 84 ALA A N 1
ATOM 627 C CA . ALA A 1 84 ? 10.353 -8.708 -10.674 1.00 93.12 84 ALA A CA 1
ATOM 628 C C . ALA A 1 84 ? 11.704 -9.019 -11.330 1.00 93.12 84 ALA A C 1
ATOM 630 O O . ALA A 1 84 ? 12.432 -9.906 -10.887 1.00 93.12 84 ALA A O 1
ATOM 631 N N . VAL A 1 85 ? 12.037 -8.263 -12.372 1.00 93.81 85 VAL A N 1
ATOM 632 C CA . VAL A 1 85 ? 13.408 -8.156 -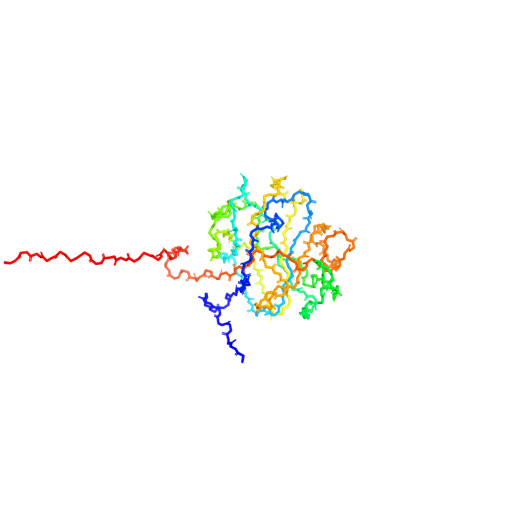12.875 1.00 93.81 85 VAL A CA 1
ATOM 633 C C . VAL A 1 85 ? 14.018 -6.969 -12.151 1.00 93.81 85 VAL A C 1
ATOM 635 O O . VAL A 1 85 ? 13.427 -5.893 -12.170 1.00 93.81 85 VAL A O 1
ATOM 638 N N . ILE A 1 86 ? 15.134 -7.182 -11.462 1.00 91.62 86 ILE A N 1
ATOM 639 C CA . ILE A 1 86 ? 15.720 -6.189 -10.560 1.00 91.62 86 ILE A CA 1
ATOM 640 C C . ILE A 1 86 ? 16.976 -5.613 -11.200 1.00 91.62 86 ILE A C 1
ATOM 642 O O . ILE A 1 86 ? 17.827 -6.369 -11.668 1.00 91.62 86 ILE A O 1
ATOM 646 N N . ASP A 1 87 ? 17.071 -4.291 -11.180 1.00 86.81 87 ASP A N 1
ATOM 647 C CA . ASP A 1 87 ? 18.264 -3.520 -11.498 1.00 86.81 87 ASP A CA 1
ATOM 648 C C . ASP A 1 87 ? 18.632 -2.676 -10.269 1.00 86.81 87 ASP A C 1
ATOM 650 O O . ASP A 1 87 ? 17.854 -1.827 -9.820 1.00 86.81 87 ASP A O 1
ATOM 654 N N . ASP A 1 88 ? 19.784 -2.985 -9.675 1.00 87.50 88 ASP A N 1
ATOM 655 C CA . ASP A 1 88 ? 20.212 -2.514 -8.353 1.00 87.50 88 ASP A CA 1
ATOM 656 C C . ASP A 1 88 ? 19.149 -2.754 -7.257 1.00 87.50 88 ASP A C 1
ATOM 658 O O . ASP A 1 88 ? 18.940 -3.889 -6.816 1.00 87.50 88 ASP A O 1
ATOM 662 N N . ILE A 1 89 ? 18.446 -1.703 -6.826 1.00 87.44 89 ILE A N 1
ATOM 663 C CA . ILE A 1 89 ? 17.381 -1.770 -5.817 1.00 87.44 89 ILE A CA 1
ATOM 664 C C . ILE A 1 89 ? 15.982 -1.573 -6.404 1.00 87.44 89 ILE A C 1
ATOM 666 O O . ILE A 1 89 ? 15.009 -1.553 -5.648 1.00 87.44 89 ILE A O 1
ATOM 670 N N . ASN A 1 90 ? 15.860 -1.409 -7.719 1.00 91.25 90 ASN A N 1
ATOM 671 C CA . ASN A 1 90 ? 14.608 -1.096 -8.398 1.00 91.25 90 ASN A CA 1
ATOM 672 C C . ASN A 1 90 ? 14.159 -2.253 -9.292 1.00 91.25 90 ASN A C 1
ATOM 674 O O . ASN A 1 90 ? 14.951 -3.088 -9.715 1.00 91.25 90 ASN A O 1
ATOM 678 N N . VAL A 1 91 ? 12.866 -2.318 -9.574 1.00 92.94 91 VAL A N 1
ATOM 679 C CA . VAL A 1 91 ? 12.291 -3.231 -10.553 1.00 92.94 91 VAL A CA 1
ATOM 680 C C . VAL A 1 91 ? 12.297 -2.564 -11.922 1.00 92.94 91 VAL A C 1
ATOM 682 O O . VAL A 1 91 ? 12.058 -1.363 -12.047 1.00 92.94 91 VAL A O 1
ATOM 685 N N . ALA A 1 92 ? 12.502 -3.354 -12.969 1.00 93.75 92 ALA A N 1
ATOM 686 C CA . ALA A 1 92 ? 12.107 -2.950 -14.306 1.00 93.75 92 ALA A CA 1
ATOM 687 C C . ALA A 1 92 ? 10.577 -2.801 -14.330 1.00 93.75 92 ALA A C 1
ATOM 689 O O . ALA A 1 92 ? 9.854 -3.776 -14.083 1.00 93.75 92 ALA A O 1
ATOM 690 N N . SER A 1 93 ? 10.106 -1.579 -14.593 1.00 95.44 93 SER A N 1
ATOM 691 C CA . SER A 1 93 ? 8.677 -1.255 -14.603 1.00 95.44 93 SER A CA 1
ATOM 692 C C . SER A 1 93 ? 7.921 -2.135 -15.601 1.00 95.44 93 SER A C 1
ATOM 694 O O . SER A 1 93 ? 8.340 -2.332 -16.743 1.00 95.44 93 SER A O 1
ATOM 696 N N . GLN A 1 94 ? 6.780 -2.644 -15.155 1.00 96.62 94 GLN A N 1
ATOM 697 C CA . GLN A 1 94 ? 5.782 -3.365 -15.937 1.00 96.62 94 GLN A CA 1
ATOM 698 C C . GLN A 1 94 ? 4.544 -2.494 -16.214 1.00 96.62 94 GLN A C 1
ATOM 700 O O . GLN A 1 94 ? 3.528 -3.003 -16.690 1.00 96.62 94 GLN A O 1
ATOM 705 N N . GLY A 1 95 ? 4.607 -1.188 -15.931 1.00 96.81 95 GLY A N 1
ATOM 706 C CA . GLY A 1 95 ? 3.500 -0.262 -16.160 1.00 96.81 95 GLY A CA 1
ATOM 707 C C . GLY A 1 95 ? 2.342 -0.473 -15.184 1.00 96.81 95 GLY A C 1
ATOM 708 O O . GLY A 1 95 ? 1.180 -0.443 -15.595 1.00 96.81 95 GLY A O 1
ATOM 709 N N . ILE A 1 96 ? 2.639 -0.741 -13.909 1.00 98.00 96 ILE A N 1
ATOM 710 C CA . ILE A 1 96 ? 1.615 -1.068 -12.912 1.00 98.00 96 ILE A CA 1
ATOM 711 C C . ILE A 1 96 ? 0.915 0.199 -12.411 1.00 98.00 96 ILE A C 1
ATOM 713 O O . ILE A 1 96 ? 1.571 1.097 -11.891 1.00 98.00 96 ILE A O 1
ATOM 717 N N . PHE A 1 97 ? -0.416 0.253 -12.498 1.00 97.81 97 PHE A N 1
ATOM 718 C CA . PHE A 1 97 ? -1.237 1.356 -11.974 1.00 97.81 97 PHE A CA 1
ATOM 719 C C . PHE A 1 97 ? -2.530 0.863 -11.302 1.00 97.81 97 PHE A C 1
ATOM 721 O O . PHE A 1 97 ? -2.965 -0.276 -11.498 1.00 97.81 97 PHE A O 1
ATOM 728 N N . ALA A 1 98 ? -3.160 1.733 -10.506 1.00 98.19 98 ALA A N 1
ATOM 729 C CA . ALA A 1 98 ? -4.385 1.457 -9.751 1.00 98.19 98 ALA A CA 1
ATOM 730 C C . ALA A 1 98 ? -5.645 1.456 -10.644 1.00 98.19 98 ALA A C 1
ATOM 732 O O . ALA A 1 98 ? -6.440 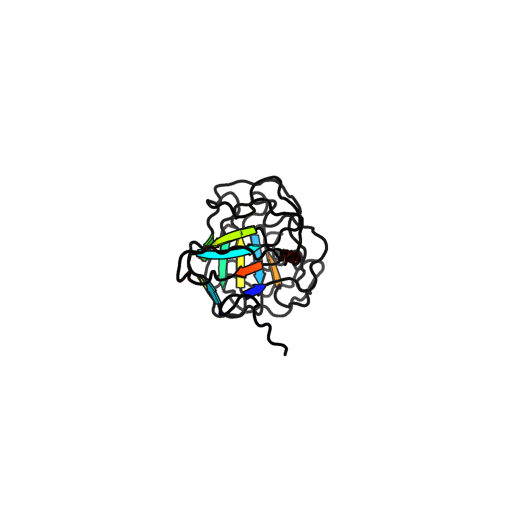2.394 -10.631 1.00 98.19 98 ALA A O 1
ATOM 733 N N . ALA A 1 99 ? -5.855 0.388 -11.415 1.00 98.06 99 ALA A N 1
ATOM 734 C CA . ALA A 1 99 ? -6.937 0.292 -12.400 1.00 98.06 99 ALA A CA 1
ATOM 735 C C . ALA A 1 99 ? -8.356 0.399 -11.822 1.00 98.06 99 ALA A C 1
ATOM 737 O O . ALA A 1 99 ? -9.253 0.889 -12.503 1.00 98.06 99 ALA A O 1
ATOM 738 N N . SER A 1 100 ? -8.582 -0.038 -10.580 1.00 97.62 100 SER A N 1
ATOM 739 C CA . SER A 1 100 ? -9.894 0.119 -9.931 1.00 97.62 100 SER A CA 1
ATOM 740 C C . SER A 1 100 ? -10.140 1.516 -9.352 1.00 97.62 100 SER A C 1
ATOM 742 O O . SER A 1 100 ? -11.205 1.744 -8.781 1.00 97.62 100 SER A O 1
ATOM 744 N N . GLY A 1 101 ? -9.144 2.406 -9.395 1.00 97.81 101 GLY A N 1
ATOM 745 C CA . GLY A 1 101 ? -9.072 3.551 -8.493 1.00 97.81 101 GLY A CA 1
ATOM 746 C C . GLY A 1 101 ? -8.862 3.132 -7.033 1.00 97.81 101 GLY A C 1
ATOM 747 O O . GLY A 1 101 ? -8.849 1.940 -6.693 1.00 97.81 101 GLY A O 1
ATOM 748 N N . TRP A 1 102 ? -8.686 4.128 -6.168 1.00 97.88 102 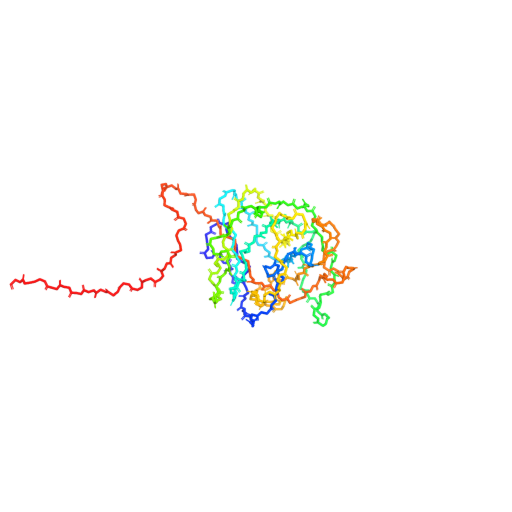TRP A N 1
ATOM 749 C CA . TRP A 1 102 ? -8.402 3.937 -4.748 1.00 97.88 102 TRP A CA 1
ATOM 750 C C . TRP A 1 102 ? -9.681 3.838 -3.920 1.00 97.88 102 TRP A C 1
ATOM 752 O O . TRP A 1 102 ? -10.584 4.664 -4.021 1.00 97.88 102 TRP A O 1
ATOM 762 N N . THR A 1 103 ? -9.754 2.822 -3.064 1.00 97.50 103 THR A N 1
ATOM 763 C CA . THR A 1 103 ? -10.787 2.692 -2.033 1.00 97.50 103 THR A CA 1
ATOM 764 C C . THR A 1 103 ? -10.148 2.862 -0.668 1.00 97.50 103 THR A C 1
ATOM 766 O O . THR A 1 103 ? -9.368 2.006 -0.247 1.00 97.50 103 THR A O 1
ATOM 769 N N . GLN A 1 104 ? -10.506 3.924 0.049 1.00 96.38 104 GLN A N 1
ATOM 770 C CA . GLN A 1 104 ? -10.069 4.091 1.430 1.00 96.38 104 GLN A CA 1
ATOM 771 C C . GLN A 1 104 ? -10.704 3.019 2.323 1.00 96.3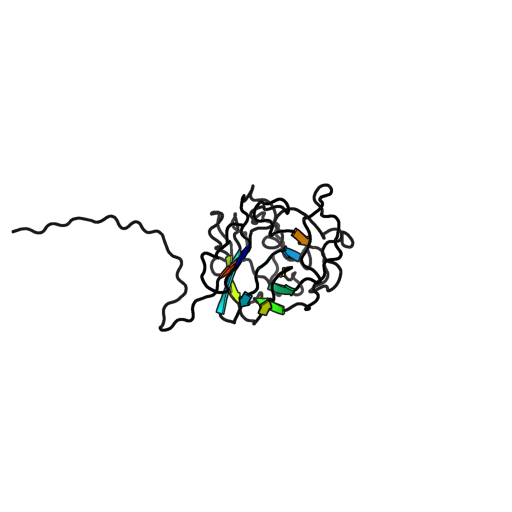8 104 GLN A C 1
ATOM 773 O O . GLN A 1 104 ? -11.925 2.832 2.346 1.00 96.38 104 GLN A O 1
ATOM 778 N N . VAL A 1 105 ? -9.870 2.300 3.068 1.00 95.25 105 VAL A N 1
ATOM 779 C CA . VAL A 1 105 ? -10.292 1.248 4.001 1.00 95.25 105 VAL A CA 1
ATOM 780 C C . VAL A 1 105 ? -10.033 1.608 5.460 1.00 95.25 105 VAL A C 1
ATOM 782 O O . VAL A 1 105 ? -10.692 1.033 6.325 1.00 95.25 105 VAL A O 1
ATOM 785 N N . VAL A 1 106 ? -9.132 2.554 5.730 1.00 94.56 106 VAL A N 1
ATOM 786 C CA . VAL A 1 106 ? -8.752 3.050 7.066 1.00 94.56 106 VAL A CA 1
ATOM 787 C C . VAL A 1 106 ? -8.543 4.565 6.969 1.00 94.56 106 VAL A C 1
ATOM 789 O O . VAL A 1 106 ? -7.877 5.030 6.043 1.00 94.56 106 VAL A O 1
ATOM 792 N N . SER A 1 107 ? -9.119 5.319 7.901 1.00 93.88 107 SER A N 1
ATOM 793 C CA . SER A 1 107 ? -8.860 6.743 8.142 1.00 93.88 107 SER A CA 1
ATOM 794 C C . SER A 1 107 ? -7.639 6.965 9.043 1.00 93.88 107 SER A C 1
ATOM 796 O O . SER A 1 107 ? -7.366 6.162 9.929 1.00 93.88 107 SER A O 1
ATOM 798 N N . ASP A 1 108 ? -6.933 8.080 8.899 1.00 91.81 108 ASP A N 1
ATOM 799 C CA . ASP A 1 108 ? -5.897 8.514 9.848 1.00 91.81 108 ASP A CA 1
ATOM 800 C C . ASP A 1 108 ? -6.460 9.054 11.179 1.00 91.81 108 ASP A C 1
ATOM 802 O O . ASP A 1 108 ? -5.716 9.308 12.126 1.00 91.81 108 ASP A O 1
ATOM 806 N N . THR A 1 109 ? -7.784 9.174 11.299 1.00 90.00 109 THR A N 1
ATOM 807 C CA . THR A 1 109 ? -8.449 9.564 12.549 1.00 90.00 109 THR A CA 1
ATOM 808 C C . THR A 1 109 ? -8.485 8.446 13.592 1.00 90.00 109 THR A C 1
ATOM 810 O O . THR A 1 109 ? -8.792 8.713 14.755 1.00 90.00 109 THR A O 1
ATOM 813 N N . GLN A 1 110 ? -8.209 7.192 13.213 1.00 87.12 110 GLN A N 1
ATOM 814 C CA . GLN A 1 110 ? -8.102 6.078 14.162 1.00 87.12 110 GLN A CA 1
ATOM 815 C C . GLN A 1 110 ? -6.660 5.873 14.633 1.00 87.12 110 GLN A C 1
ATOM 817 O O . GLN A 1 110 ? -5.715 5.919 13.850 1.00 87.12 110 GLN A O 1
ATOM 822 N N . GLY A 1 111 ? -6.516 5.577 15.925 1.00 84.75 111 GLY A N 1
ATOM 823 C CA . GLY A 1 111 ? -5.300 4.984 16.470 1.00 84.75 111 GLY A CA 1
ATOM 824 C C . GLY A 1 111 ? -5.336 3.459 16.302 1.00 84.75 111 GLY A C 1
ATOM 825 O O . GLY A 1 111 ? -6.330 2.843 16.710 1.00 84.75 111 GLY A O 1
ATOM 826 N N . PRO A 1 112 ? -4.299 2.832 15.721 1.00 88.38 112 PRO A N 1
ATOM 827 C CA . PRO A 1 112 ? -4.128 1.380 15.752 1.00 88.38 112 PRO A CA 1
ATOM 828 C C . PRO A 1 112 ? -4.067 0.834 17.188 1.00 88.38 112 PRO A C 1
ATOM 830 O O . PRO A 1 112 ? -3.848 1.581 18.139 1.00 88.38 112 PRO A O 1
ATOM 833 N N . LEU A 1 113 ? -4.253 -0.482 17.364 1.00 88.25 113 LEU A N 1
ATOM 834 C CA . LEU A 1 113 ? -4.250 -1.100 18.701 1.00 88.25 113 LEU A CA 1
ATOM 835 C C . LEU A 1 113 ? -2.899 -0.958 19.423 1.00 88.25 113 LEU A C 1
ATOM 837 O O . LEU A 1 113 ? -2.892 -0.686 20.621 1.00 88.25 113 LEU A O 1
ATOM 841 N N . ASN A 1 114 ? -1.794 -1.151 18.700 1.00 89.00 114 ASN A N 1
ATOM 842 C CA . ASN A 1 114 ? -0.452 -0.803 19.149 1.00 89.00 114 ASN A CA 1
ATOM 843 C C . ASN A 1 114 ? 0.099 0.296 18.223 1.00 89.00 114 ASN A C 1
ATOM 845 O O . ASN A 1 114 ? 0.739 -0.023 17.224 1.00 89.00 114 ASN A O 1
ATOM 849 N N . PRO A 1 115 ? -0.213 1.580 18.476 1.00 91.12 115 PRO A N 1
ATOM 850 C CA . PRO A 1 115 ? 0.028 2.654 17.515 1.00 91.12 115 PRO A CA 1
ATOM 851 C C . PRO A 1 115 ? 1.511 2.962 17.310 1.00 91.12 115 PRO A C 1
ATOM 853 O O . PRO A 1 115 ? 1.846 3.587 16.316 1.00 91.12 115 PRO A O 1
ATOM 856 N N . ARG A 1 116 ? 2.398 2.529 18.208 1.00 90.81 116 ARG A N 1
ATOM 857 C CA . ARG A 1 116 ? 3.845 2.721 18.057 1.00 90.81 116 ARG A CA 1
ATOM 858 C C . ARG A 1 116 ? 4.564 1.479 17.547 1.00 90.81 116 ARG A C 1
ATOM 860 O O . ARG A 1 116 ? 5.734 1.582 17.228 1.00 90.81 116 ARG A O 1
ATOM 867 N N . GLY A 1 117 ? 3.888 0.338 17.435 1.00 88.56 117 GLY A N 1
ATOM 868 C CA . GLY A 1 117 ? 4.556 -0.938 17.179 1.00 88.56 117 GLY A CA 1
ATOM 869 C C . GLY A 1 117 ? 5.277 -1.485 18.405 1.00 88.56 117 GLY A C 1
ATOM 870 O O . GLY A 1 117 ? 5.111 -0.981 19.519 1.00 88.56 117 GLY A O 1
ATOM 871 N N . ASP A 1 118 ? 6.067 -2.529 18.203 1.00 85.19 118 ASP A N 1
ATOM 872 C CA . ASP A 1 118 ? 7.013 -3.028 19.193 1.00 85.19 118 ASP A CA 1
ATOM 873 C C . ASP A 1 118 ? 8.281 -3.607 18.532 1.00 85.19 118 ASP A C 1
ATOM 875 O O . ASP A 1 118 ? 8.663 -3.218 17.433 1.00 85.19 118 ASP A O 1
ATOM 879 N N . THR A 1 119 ? 9.032 -4.439 19.255 1.00 86.25 119 THR A N 1
ATOM 880 C CA . THR A 1 119 ? 10.318 -4.999 18.790 1.00 86.25 119 THR A CA 1
ATOM 881 C C . THR A 1 119 ? 10.220 -6.474 18.396 1.00 86.25 119 THR A C 1
ATOM 883 O O . THR A 1 119 ? 11.241 -7.131 18.165 1.00 86.25 119 THR A O 1
ATOM 886 N N . VAL A 1 120 ? 9.009 -7.028 18.351 1.00 81.88 120 VAL A N 1
ATOM 887 C CA . VAL A 1 120 ? 8.737 -8.450 18.161 1.00 81.88 120 VAL A CA 1
ATOM 888 C C . VAL A 1 120 ? 8.265 -8.700 16.734 1.00 81.88 120 VAL A C 1
ATOM 890 O O . VAL A 1 120 ? 7.082 -8.704 16.438 1.00 81.88 120 VAL A O 1
ATOM 893 N N . ALA A 1 121 ? 9.203 -9.032 15.848 1.00 77.19 121 ALA A N 1
ATOM 894 C CA . ALA A 1 121 ? 8.849 -9.382 14.476 1.00 77.19 121 ALA A CA 1
ATOM 895 C C . ALA A 1 121 ? 7.904 -10.604 14.387 1.00 77.19 121 ALA A C 1
ATOM 897 O O . ALA A 1 121 ? 8.082 -11.622 15.069 1.00 77.19 121 ALA A O 1
ATOM 898 N N . ASN A 1 122 ? 7.016 -10.556 13.400 1.00 75.00 122 ASN A N 1
ATOM 899 C CA . ASN A 1 122 ? 5.965 -11.497 13.019 1.00 75.00 122 ASN A CA 1
ATOM 900 C C . ASN A 1 122 ? 4.758 -11.567 13.963 1.00 75.00 122 ASN A C 1
ATOM 902 O O . ASN A 1 122 ? 4.023 -12.566 13.927 1.00 75.00 122 ASN A O 1
ATOM 906 N N . ASP A 1 123 ? 4.520 -10.555 14.789 1.00 79.06 123 ASP A N 1
ATOM 907 C CA . ASP A 1 123 ? 3.364 -10.521 15.681 1.00 79.06 123 ASP A CA 1
ATOM 908 C C . ASP A 1 123 ? 2.205 -9.647 15.150 1.00 79.06 123 ASP A C 1
ATOM 910 O O . ASP A 1 123 ? 1.044 -9.903 15.510 1.00 79.06 123 ASP A O 1
ATOM 914 N N . TYR A 1 124 ? 2.481 -8.787 14.157 1.00 82.94 124 TYR A N 1
ATOM 915 C CA . TYR A 1 124 ? 1.510 -7.957 13.432 1.00 82.94 124 TYR A CA 1
ATOM 916 C C . TYR A 1 124 ? 0.654 -7.116 14.387 1.00 82.94 124 TYR A C 1
ATOM 918 O O . TYR A 1 124 ? -0.584 -7.181 14.396 1.00 82.94 124 TYR A O 1
ATOM 926 N N . GLU A 1 125 ? 1.327 -6.365 15.239 1.00 85.81 125 GLU A N 1
ATOM 927 C CA . GLU A 1 125 ? 0.800 -5.555 16.322 1.00 85.81 125 GLU A CA 1
ATOM 928 C C . GLU A 1 125 ? 0.117 -4.256 15.867 1.00 85.81 125 GLU A C 1
ATOM 930 O O . GLU A 1 125 ? -0.827 -3.796 16.532 1.00 85.81 125 GLU A O 1
ATOM 935 N N . LEU A 1 126 ? 0.509 -3.683 14.720 1.00 88.44 126 LEU A N 1
ATOM 936 C CA . LEU A 1 126 ? -0.078 -2.448 14.188 1.00 88.44 126 LEU A CA 1
ATOM 937 C C . LEU A 1 126 ? -1.453 -2.719 13.555 1.00 88.44 126 LEU A C 1
ATOM 939 O O . LEU A 1 126 ? -1.626 -2.759 12.336 1.00 88.44 126 LEU A O 1
ATOM 943 N N . ILE A 1 127 ? -2.457 -2.947 14.404 1.00 90.56 127 ILE A N 1
ATOM 944 C CA . ILE A 1 127 ? -3.795 -3.387 13.995 1.00 90.56 127 ILE A CA 1
ATOM 945 C C . ILE A 1 127 ? -4.740 -2.195 13.803 1.00 90.56 127 ILE A C 1
ATOM 947 O O . ILE A 1 127 ? -5.210 -1.597 14.774 1.00 90.56 127 ILE A O 1
ATOM 951 N N . CYS A 1 128 ? -5.133 -1.951 12.555 1.00 91.69 128 CYS A N 1
ATOM 952 C CA . CYS A 1 128 ? -6.159 -0.992 12.153 1.00 91.69 128 CYS A CA 1
ATOM 953 C C . CYS A 1 128 ? -7.537 -1.655 12.002 1.00 91.69 128 CYS A C 1
ATOM 955 O O . CYS A 1 128 ? -7.671 -2.846 11.685 1.00 91.69 128 CYS A O 1
ATOM 957 N N . THR A 1 129 ? -8.600 -0.872 12.189 1.00 92.56 129 THR A N 1
ATOM 958 C CA . THR A 1 129 ? -9.980 -1.306 11.938 1.00 92.56 129 THR A CA 1
ATOM 959 C C . THR A 1 129 ? -10.446 -0.818 10.580 1.00 92.56 129 THR A C 1
ATOM 961 O O . THR A 1 129 ? -10.425 0.370 10.291 1.00 92.56 129 THR A O 1
ATOM 964 N N . VAL A 1 130 ? -10.939 -1.735 9.757 1.00 92.19 130 VAL A N 1
ATOM 965 C CA . VAL A 1 130 ? -11.505 -1.392 8.456 1.00 92.19 130 VAL A CA 1
ATOM 966 C C . VAL A 1 130 ? -12.817 -0.620 8.632 1.00 92.19 130 VAL A C 1
ATOM 968 O O . VAL A 1 130 ? -13.737 -1.098 9.303 1.00 92.19 130 VAL A O 1
ATOM 971 N N . GLU A 1 131 ? -12.933 0.533 7.983 1.00 92.94 131 GLU A N 1
ATOM 972 C CA . GLU A 1 131 ? -14.109 1.417 8.003 1.00 92.94 131 GLU A CA 1
ATOM 973 C C . GLU A 1 131 ? -14.903 1.349 6.686 1.00 92.94 131 GLU A C 1
ATOM 975 O O . GLU A 1 131 ? -16.142 1.412 6.695 1.00 92.94 131 GLU A O 1
ATOM 980 N N . GLY A 1 132 ? -14.195 1.140 5.570 1.00 86.31 132 GLY A N 1
ATOM 981 C CA . GLY A 1 132 ? -14.738 0.946 4.222 1.00 86.31 132 GLY A CA 1
ATOM 982 C C . GLY A 1 132 ? -14.956 -0.526 3.846 1.00 86.31 132 GLY A C 1
ATOM 983 O O . GLY A 1 132 ? -14.525 -1.446 4.536 1.00 86.31 132 GLY A O 1
ATOM 984 N N . ARG A 1 133 ? -15.646 -0.795 2.735 1.00 91.44 133 ARG A N 1
ATOM 985 C CA . ARG A 1 133 ? -15.723 -2.147 2.153 1.00 91.44 133 ARG A CA 1
ATOM 986 C C . ARG A 1 133 ? -14.839 -2.197 0.913 1.00 91.44 133 ARG A C 1
ATOM 988 O O . ARG A 1 133 ? -14.931 -1.308 0.081 1.00 91.44 133 ARG A O 1
ATOM 995 N N . PHE A 1 134 ? -14.092 -3.284 0.740 1.00 93.62 134 PHE A N 1
ATOM 996 C CA . PHE A 1 134 ? -13.339 -3.551 -0.485 1.00 93.62 134 PHE A CA 1
ATOM 997 C C . PHE A 1 134 ? -13.481 -5.022 -0.889 1.00 93.62 134 PHE A C 1
ATOM 999 O O . PHE A 1 134 ? -13.445 -5.923 -0.044 1.00 93.62 134 PHE A O 1
ATOM 1006 N N . THR A 1 135 ? -13.704 -5.262 -2.181 1.00 93.06 135 THR A N 1
ATOM 1007 C CA . THR A 1 135 ? -13.827 -6.603 -2.770 1.00 93.06 135 THR A CA 1
ATOM 1008 C C . THR A 1 135 ? -12.733 -6.751 -3.811 1.00 93.06 135 THR A C 1
ATOM 1010 O O . THR A 1 135 ? -12.681 -5.961 -4.747 1.00 93.06 135 THR A O 1
ATOM 1013 N N . PHE A 1 136 ? -11.879 -7.752 -3.639 1.00 93.25 136 PHE A N 1
ATOM 1014 C CA . PHE A 1 136 ? -10.720 -7.982 -4.485 1.00 93.25 136 PHE A CA 1
ATOM 1015 C C . PHE A 1 136 ? -10.885 -9.290 -5.265 1.00 93.25 136 PHE A C 1
ATOM 1017 O O . PHE A 1 136 ? -11.098 -10.333 -4.635 1.00 93.25 136 PHE A O 1
ATOM 1024 N N . PRO A 1 137 ? -10.782 -9.270 -6.605 1.00 93.50 137 PRO A N 1
ATOM 1025 C CA . PRO A 1 137 ? -10.981 -10.460 -7.431 1.00 93.50 137 PRO A CA 1
ATOM 1026 C C . PRO A 1 137 ? -9.790 -11.432 -7.420 1.00 93.50 137 PRO A C 1
ATOM 1028 O O . PRO A 1 137 ? -9.936 -12.560 -7.882 1.00 93.50 137 PRO A O 1
ATOM 1031 N N . GLY A 1 138 ? -8.638 -11.028 -6.880 1.00 92.56 138 GLY A N 1
ATOM 1032 C CA . GLY A 1 138 ? -7.385 -11.780 -6.959 1.00 92.56 138 GLY A CA 1
ATOM 1033 C C . GLY A 1 138 ? -6.401 -11.167 -7.965 1.00 92.56 138 GLY A C 1
ATOM 1034 O O . GLY A 1 138 ? -6.788 -10.369 -8.815 1.00 92.56 138 GLY A O 1
ATOM 1035 N N . GLY A 1 139 ? -5.123 -11.543 -7.876 1.00 95.69 139 GLY A N 1
ATOM 1036 C CA . GLY A 1 139 ? -4.053 -11.074 -8.761 1.00 95.69 139 GLY A CA 1
ATOM 1037 C C . GLY A 1 139 ? -3.184 -9.985 -8.130 1.00 95.69 139 GLY A C 1
ATOM 1038 O O . GLY A 1 139 ? -2.610 -10.199 -7.060 1.00 95.69 139 GLY A O 1
ATOM 1039 N N . GLY A 1 140 ? -3.059 -8.842 -8.809 1.00 96.44 140 GLY A N 1
ATOM 1040 C CA . GLY A 1 140 ? -2.256 -7.710 -8.348 1.00 96.44 140 GLY A CA 1
ATOM 1041 C C . GLY A 1 140 ? -3.034 -6.801 -7.394 1.00 96.44 140 GLY A C 1
ATOM 1042 O O . GLY A 1 140 ? -4.047 -6.219 -7.782 1.00 96.44 140 GLY A O 1
ATOM 1043 N N . LEU A 1 141 ? -2.568 -6.680 -6.151 1.00 96.19 141 LEU A N 1
ATOM 1044 C CA . LEU A 1 141 ? -3.135 -5.784 -5.136 1.00 96.19 141 LEU A CA 1
ATOM 1045 C C . LEU A 1 141 ? -2.186 -4.607 -4.925 1.00 96.19 141 LEU A C 1
ATOM 1047 O O . LEU A 1 141 ? -0.980 -4.808 -4.808 1.00 96.19 141 LEU A O 1
ATOM 1051 N N . ILE A 1 142 ? -2.733 -3.402 -4.798 1.00 97.12 142 ILE A N 1
ATOM 1052 C CA . ILE A 1 142 ? -1.971 -2.214 -4.417 1.00 97.12 142 ILE A CA 1
ATOM 1053 C C . ILE A 1 142 ? -2.500 -1.697 -3.082 1.00 97.12 142 ILE A C 1
ATOM 1055 O O . ILE A 1 142 ? -3.709 -1.516 -2.914 1.00 97.12 142 ILE A O 1
ATOM 1059 N N . VAL A 1 143 ? -1.591 -1.476 -2.136 1.00 96.00 143 VAL A N 1
ATOM 1060 C CA . VAL A 1 143 ? -1.873 -0.888 -0.824 1.00 96.00 143 VAL A CA 1
ATOM 1061 C C . VAL A 1 143 ? -1.187 0.466 -0.758 1.00 96.00 143 VAL A C 1
ATOM 1063 O O . VAL A 1 143 ? 0.036 0.519 -0.821 1.00 96.00 143 VAL A O 1
ATOM 1066 N N . GLY A 1 144 ? -1.965 1.540 -0.659 1.00 95.88 144 GLY A N 1
ATOM 1067 C CA . GLY A 1 144 ? -1.469 2.913 -0.594 1.00 95.88 144 GLY A CA 1
ATOM 1068 C C . GLY A 1 144 ? -1.651 3.535 0.788 1.00 95.88 144 GLY A C 1
ATOM 1069 O O . GLY A 1 144 ? -2.611 3.214 1.491 1.00 95.88 144 GLY A O 1
ATOM 1070 N N . PHE A 1 145 ? -0.754 4.445 1.152 1.00 95.12 145 PHE A N 1
ATOM 1071 C CA . PHE A 1 145 ? -0.737 5.186 2.409 1.00 95.12 145 PHE A CA 1
ATOM 1072 C C . PHE A 1 145 ? -0.658 6.684 2.107 1.00 95.12 145 PHE A C 1
ATOM 1074 O O . PHE A 1 145 ? 0.254 7.138 1.414 1.00 95.12 145 PHE A O 1
ATOM 1081 N N . GLY A 1 146 ? -1.634 7.436 2.617 1.00 94.38 146 GLY A N 1
ATOM 1082 C CA . GLY A 1 146 ? -1.686 8.894 2.497 1.00 94.38 146 GLY A CA 1
ATOM 1083 C C . GLY A 1 146 ? -0.520 9.580 3.209 1.00 94.38 146 GLY A C 1
ATOM 1084 O O . GLY A 1 146 ? -0.183 9.193 4.330 1.00 94.38 146 GLY A O 1
ATOM 1085 N N . ALA A 1 147 ? 0.036 10.610 2.568 1.00 89.25 147 ALA A N 1
ATOM 1086 C CA . ALA A 1 147 ? 0.948 11.566 3.200 1.00 89.25 147 ALA A CA 1
ATOM 1087 C C . ALA A 1 147 ? 0.189 12.589 4.063 1.00 89.25 147 ALA A C 1
ATOM 1089 O O . ALA A 1 147 ? -1.038 12.627 4.024 1.00 89.25 147 ALA A O 1
ATOM 1090 N N . SER A 1 148 ? 0.900 13.438 4.804 1.00 83.00 148 SER A N 1
ATOM 1091 C CA . SER A 1 148 ? 0.392 14.612 5.510 1.00 83.00 148 SER A CA 1
ATOM 1092 C C . SER A 1 148 ? 0.999 15.891 4.915 1.00 83.00 148 SER A C 1
ATOM 1094 O O . SER A 1 148 ? 2.204 16.103 5.055 1.00 83.00 148 SER A O 1
ATOM 1096 N N . PRO A 1 149 ? 0.200 16.769 4.275 1.00 80.44 149 PRO A N 1
ATOM 1097 C CA . PRO A 1 149 ? -1.163 16.540 3.770 1.00 80.44 149 PRO A CA 1
ATOM 1098 C C . PRO A 1 149 ? -1.191 15.518 2.605 1.00 80.44 149 PRO A C 1
ATOM 1100 O O . PRO A 1 149 ? -0.179 15.351 1.923 1.00 80.44 149 PRO A O 1
ATOM 1103 N N . PRO A 1 150 ? -2.325 14.829 2.331 1.00 71.44 150 PRO A N 1
ATOM 1104 C CA . PRO A 1 150 ? -3.707 15.137 2.747 1.00 71.44 150 PRO A CA 1
ATOM 1105 C C . PRO A 1 150 ? -4.173 14.564 4.097 1.00 71.44 150 PRO A C 1
ATOM 1107 O O . PRO A 1 150 ? -5.332 14.748 4.463 1.00 71.44 150 PRO A O 1
ATOM 1110 N N . GLY A 1 151 ? -3.326 13.842 4.822 1.00 78.62 151 GLY A N 1
ATOM 1111 C CA . GLY A 1 151 ? -3.589 13.428 6.194 1.00 78.62 151 GLY A CA 1
ATOM 1112 C C . GLY A 1 151 ? -3.710 14.621 7.146 1.00 78.62 151 GLY A C 1
ATOM 1113 O O . GLY A 1 151 ? -3.248 15.723 6.857 1.00 78.62 151 GLY A O 1
ATOM 1114 N N . ALA A 1 152 ? -4.351 14.397 8.288 1.00 85.12 152 ALA A N 1
ATOM 1115 C CA . ALA A 1 152 ? -4.536 15.366 9.364 1.00 85.12 152 ALA A CA 1
ATOM 1116 C C . ALA A 1 152 ? -3.521 15.191 10.510 1.00 85.12 152 ALA A C 1
ATOM 1118 O O . ALA A 1 152 ? -3.552 15.951 11.479 1.00 85.12 152 ALA A O 1
ATOM 1119 N N . TYR A 1 153 ? -2.648 14.182 10.427 1.00 85.69 153 TYR A N 1
ATOM 1120 C CA . TYR A 1 153 ? -1.620 13.883 11.421 1.00 85.69 153 TYR A CA 1
ATOM 1121 C C . TYR A 1 153 ? -0.245 13.810 10.765 1.00 85.69 153 TYR A C 1
ATOM 1123 O O . TYR A 1 153 ? -0.052 13.019 9.844 1.00 85.69 153 TYR A O 1
ATOM 1131 N N . THR A 1 154 ? 0.703 14.598 11.266 1.00 87.38 154 THR A N 1
ATOM 1132 C CA . THR A 1 154 ? 2.074 14.656 10.750 1.00 87.38 154 THR A CA 1
ATOM 1133 C C . THR A 1 154 ? 3.027 13.875 11.643 1.00 87.38 154 THR A C 1
ATOM 1135 O O . THR A 1 154 ? 3.040 14.064 12.858 1.00 87.38 154 THR A O 1
ATOM 1138 N N . ASP A 1 155 ? 3.835 13.044 11.001 1.00 85.62 155 ASP A N 1
ATOM 1139 C CA . ASP A 1 155 ? 4.996 12.348 11.530 1.00 85.62 155 ASP A CA 1
ATOM 1140 C C . ASP A 1 155 ? 6.159 12.624 10.567 1.00 85.62 155 ASP A C 1
ATOM 1142 O O . ASP A 1 155 ? 6.187 12.076 9.465 1.00 85.62 155 ASP A O 1
ATOM 1146 N N . GLY A 1 156 ? 7.046 13.535 10.970 1.00 81.38 156 GLY A N 1
ATOM 1147 C CA . GLY A 1 156 ? 8.221 13.936 10.190 1.00 81.38 156 GLY A CA 1
ATOM 1148 C C . GLY A 1 156 ? 9.510 13.262 10.644 1.00 81.38 156 GLY A C 1
ATOM 1149 O O . GLY A 1 156 ? 10.598 13.781 10.375 1.00 81.38 156 GLY A O 1
ATOM 1150 N N . GLY A 1 157 ? 9.391 12.168 11.402 1.00 85.12 157 GLY A N 1
ATOM 1151 C CA . GLY A 1 157 ? 10.505 11.296 11.735 1.00 85.12 157 GLY A CA 1
ATOM 1152 C C . GLY A 1 157 ? 11.041 10.547 10.510 1.00 85.12 157 GLY A C 1
ATOM 1153 O O . GLY A 1 157 ? 10.736 10.855 9.362 1.00 85.12 157 GLY A O 1
ATOM 1154 N N . CYS A 1 158 ? 11.902 9.563 10.747 1.00 84.62 158 CYS A N 1
ATOM 1155 C CA . CYS A 1 158 ? 12.203 8.509 9.766 1.00 84.62 158 CYS A CA 1
ATOM 1156 C C . CYS A 1 158 ? 12.738 7.286 10.514 1.00 84.62 158 CYS A C 1
ATOM 1158 O O . CYS A 1 158 ? 13.786 6.699 10.204 1.00 84.62 158 CYS A O 1
ATOM 1160 N N . GLU A 1 159 ? 12.003 6.886 11.544 1.00 85.19 159 GLU A N 1
ATOM 1161 C CA . GLU A 1 159 ? 12.301 5.728 12.361 1.00 85.19 159 GLU A CA 1
ATOM 1162 C C . GLU A 1 159 ? 12.207 4.498 11.467 1.00 85.19 159 GLU A C 1
ATOM 1164 O O . GLU A 1 159 ? 11.208 4.224 10.798 1.00 85.19 159 GLU A O 1
ATOM 1169 N N . GLN A 1 160 ? 13.288 3.728 11.428 1.00 75.81 160 GLN A N 1
ATOM 1170 C CA . GLN A 1 160 ? 13.329 2.507 10.643 1.00 75.81 160 GLN A CA 1
ATOM 1171 C C . GLN A 1 160 ? 12.553 1.402 11.359 1.00 75.81 160 GLN A C 1
ATOM 1173 O O . GLN A 1 160 ? 13.143 0.549 12.016 1.00 75.81 160 GLN A O 1
ATOM 1178 N N . VAL A 1 161 ? 11.231 1.441 11.247 1.00 74.25 161 VAL A N 1
ATOM 1179 C CA . VAL A 1 161 ? 10.309 0.551 11.963 1.00 74.25 161 VAL A CA 1
ATOM 1180 C C . VAL A 1 161 ? 9.889 -0.664 11.148 1.00 74.25 161 VAL A C 1
ATOM 1182 O O . VAL A 1 161 ? 9.398 -1.636 11.707 1.00 74.25 161 VAL A O 1
ATOM 1185 N N . LEU A 1 162 ? 10.096 -0.656 9.830 1.00 75.31 162 LEU A N 1
ATOM 1186 C CA . LEU A 1 162 ? 9.567 -1.698 8.959 1.00 75.31 162 LEU A CA 1
ATOM 1187 C C . LEU A 1 162 ? 10.498 -2.921 8.880 1.00 75.31 162 LEU A C 1
ATOM 1189 O O . LEU A 1 162 ? 11.687 -2.798 8.555 1.00 75.31 162 LEU A O 1
ATOM 1193 N N . VAL A 1 163 ? 9.944 -4.118 9.099 1.00 69.81 163 VAL A N 1
ATOM 1194 C CA . VAL A 1 163 ? 10.626 -5.386 8.789 1.00 69.81 163 VAL A CA 1
ATOM 1195 C C . VAL A 1 163 ? 10.924 -5.443 7.285 1.00 69.81 163 VAL A C 1
ATOM 1197 O O . VAL A 1 163 ? 10.128 -5.007 6.461 1.00 69.81 163 VAL A O 1
ATOM 1200 N N . ARG A 1 164 ? 12.104 -5.915 6.875 1.00 69.56 164 ARG A N 1
ATOM 1201 C CA . ARG A 1 164 ? 12.499 -5.871 5.458 1.00 69.56 164 ARG A CA 1
ATOM 1202 C C . ARG A 1 164 ? 12.201 -7.188 4.748 1.00 69.56 164 ARG A C 1
ATOM 1204 O O . ARG A 1 164 ? 12.863 -8.188 5.008 1.00 69.56 164 ARG A O 1
ATOM 1211 N N . ALA A 1 165 ? 11.307 -7.151 3.765 1.00 71.44 165 ALA A N 1
ATOM 1212 C CA . ALA A 1 165 ? 11.223 -8.134 2.681 1.00 71.44 165 ALA A CA 1
ATOM 1213 C C . ALA A 1 165 ? 11.618 -7.521 1.334 1.00 71.44 165 ALA A C 1
ATOM 1215 O O . ALA A 1 165 ? 11.531 -6.305 1.152 1.00 71.44 165 ALA A O 1
ATOM 1216 N N . SER A 1 166 ? 12.066 -8.347 0.390 1.00 84.19 166 SER A N 1
ATOM 1217 C CA . SER A 1 166 ? 12.377 -7.939 -0.985 1.00 84.19 166 SER A CA 1
ATOM 1218 C C . SER A 1 166 ? 11.480 -8.663 -1.982 1.00 84.19 166 SER A C 1
ATOM 1220 O O . SER A 1 166 ? 10.805 -9.631 -1.640 1.00 84.19 166 SER A O 1
ATOM 1222 N N . SER A 1 167 ? 11.455 -8.203 -3.227 1.00 86.38 167 SER A N 1
ATOM 1223 C CA . SER A 1 167 ? 10.685 -8.840 -4.300 1.00 86.38 167 SER A CA 1
ATOM 1224 C C . SER A 1 167 ? 11.211 -10.228 -4.696 1.00 86.38 167 SER A C 1
ATOM 1226 O O . SER A 1 167 ? 10.571 -10.943 -5.464 1.00 86.38 167 SER A O 1
ATOM 1228 N N . GLN A 1 168 ? 12.360 -10.623 -4.137 1.00 86.19 168 GLN A N 1
ATOM 1229 C CA . GLN A 1 168 ? 12.920 -11.973 -4.201 1.00 86.19 168 GLN A CA 1
ATOM 1230 C C . GLN A 1 168 ? 12.522 -12.843 -2.997 1.00 86.19 168 GLN A C 1
ATOM 1232 O O . GLN A 1 168 ? 12.966 -13.987 -2.912 1.00 86.19 168 GLN A O 1
ATOM 1237 N N . ASP A 1 169 ? 11.726 -12.325 -2.052 1.00 83.50 169 ASP A N 1
ATOM 1238 C CA . ASP A 1 169 ? 11.268 -13.101 -0.901 1.00 83.50 169 ASP A CA 1
ATOM 1239 C C . ASP A 1 169 ? 10.547 -14.383 -1.370 1.00 83.50 169 ASP A C 1
ATOM 1241 O O . ASP A 1 169 ? 9.701 -14.315 -2.273 1.00 83.50 169 ASP A O 1
ATOM 1245 N N . PRO A 1 170 ? 10.833 -15.551 -0.761 1.00 84.00 170 PRO A N 1
ATOM 1246 C CA . PRO A 1 170 ? 10.267 -16.825 -1.202 1.00 84.00 170 PRO A CA 1
ATOM 1247 C C . PRO A 1 170 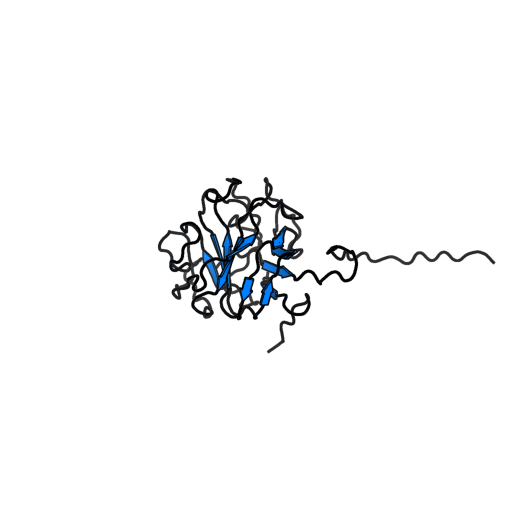? 8.736 -16.918 -1.167 1.00 84.00 170 PRO A C 1
ATOM 1249 O O . PRO A 1 170 ? 8.187 -17.827 -1.787 1.00 84.00 170 PRO A O 1
ATOM 1252 N N . SER A 1 171 ? 8.027 -16.005 -0.485 1.00 82.88 171 SER A N 1
ATOM 1253 C CA . SER A 1 171 ? 6.562 -15.924 -0.580 1.00 82.88 171 SER A CA 1
ATOM 1254 C C . SER A 1 171 ? 6.090 -15.661 -2.012 1.00 82.88 171 SER A C 1
ATOM 1256 O O . SER A 1 171 ? 4.998 -16.086 -2.386 1.00 82.88 171 SER A O 1
ATOM 1258 N N . GLY A 1 172 ? 6.892 -14.956 -2.820 1.00 86.12 172 GLY A N 1
ATOM 1259 C CA . GLY A 1 172 ? 6.556 -14.586 -4.194 1.00 86.12 172 GLY A CA 1
ATOM 1260 C C . GLY A 1 172 ? 5.402 -13.585 -4.312 1.00 86.12 172 GLY A C 1
ATOM 1261 O O . GLY A 1 172 ? 4.836 -13.453 -5.401 1.00 86.12 172 GLY A O 1
ATOM 1262 N N . MET A 1 173 ? 5.039 -12.911 -3.213 1.00 87.62 173 MET A N 1
ATOM 1263 C CA . MET A 1 173 ? 3.870 -12.026 -3.127 1.00 87.62 173 MET A CA 1
ATOM 1264 C C . MET A 1 173 ? 4.227 -10.542 -3.217 1.00 87.62 173 MET A C 1
ATOM 1266 O O . MET A 1 173 ? 3.421 -9.757 -3.708 1.00 87.62 173 MET A O 1
ATOM 1270 N N . PHE A 1 174 ? 5.411 -10.130 -2.766 1.00 89.88 174 PHE A N 1
ATOM 1271 C CA . PHE A 1 174 ? 5.857 -8.742 -2.894 1.00 89.88 174 PHE A CA 1
ATOM 1272 C C . PHE A 1 174 ? 6.449 -8.495 -4.286 1.00 89.88 174 PHE A C 1
ATOM 1274 O O . PHE A 1 174 ? 7.270 -9.279 -4.756 1.00 89.88 174 PHE A O 1
ATOM 1281 N N . TYR A 1 175 ? 6.032 -7.415 -4.951 1.00 93.00 175 TYR A N 1
ATOM 1282 C CA . TYR A 1 175 ? 6.596 -6.999 -6.237 1.00 93.00 175 TYR A CA 1
ATOM 1283 C C . TYR A 1 175 ? 7.485 -5.761 -6.095 1.00 93.00 175 TYR A C 1
ATOM 1285 O O . TYR A 1 175 ? 8.664 -5.822 -6.428 1.00 93.00 175 TYR A O 1
ATOM 1293 N N . ALA A 1 176 ? 6.938 -4.651 -5.601 1.00 93.12 176 ALA A N 1
ATOM 1294 C CA . ALA A 1 176 ? 7.676 -3.404 -5.427 1.00 93.12 176 ALA A CA 1
ATOM 1295 C C . ALA A 1 176 ? 6.946 -2.469 -4.462 1.00 93.12 176 ALA A C 1
ATOM 1297 O O . ALA A 1 176 ? 5.752 -2.631 -4.214 1.00 93.12 176 ALA A O 1
ATOM 1298 N N . ARG A 1 177 ? 7.637 -1.456 -3.950 1.00 92.31 177 ARG A N 1
ATOM 1299 C CA . ARG A 1 177 ? 7.024 -0.309 -3.271 1.00 92.31 177 ARG A CA 1
ATOM 1300 C C . ARG A 1 177 ? 7.127 0.952 -4.123 1.00 92.31 177 ARG A C 1
ATOM 1302 O O . ARG A 1 177 ? 7.982 1.045 -5.005 1.00 92.31 177 ARG A O 1
ATOM 1309 N N . PHE A 1 178 ? 6.280 1.925 -3.827 1.00 94.19 178 PHE A N 1
ATOM 1310 C CA . PHE A 1 178 ? 6.315 3.255 -4.424 1.00 94.19 178 PHE A CA 1
ATOM 1311 C C . PHE A 1 178 ? 6.247 4.337 -3.348 1.00 94.19 178 PHE A C 1
ATOM 1313 O O . PHE A 1 178 ? 5.744 4.103 -2.251 1.00 94.19 178 PHE A O 1
ATOM 1320 N N . PHE A 1 179 ? 6.775 5.506 -3.674 1.00 93.12 179 PHE A N 1
ATOM 1321 C CA . PHE A 1 179 ? 6.806 6.714 -2.866 1.00 93.12 179 PHE A CA 1
ATOM 1322 C C . PHE A 1 179 ? 7.018 7.940 -3.775 1.00 93.12 179 PHE A C 1
ATOM 1324 O O . PHE A 1 179 ? 7.166 7.812 -4.994 1.00 93.12 179 PHE A O 1
ATOM 1331 N N . PHE A 1 180 ? 6.942 9.131 -3.188 1.00 93.88 180 PHE A N 1
ATOM 1332 C CA . PHE A 1 180 ? 6.927 10.443 -3.845 1.00 93.88 180 PHE A CA 1
ATOM 1333 C C . PHE A 1 180 ? 5.807 10.624 -4.880 1.00 93.88 180 PHE A C 1
ATOM 1335 O O . PHE A 1 180 ? 5.924 11.431 -5.804 1.00 93.88 180 PHE A O 1
ATOM 1342 N N . ARG A 1 181 ? 4.699 9.882 -4.754 1.00 93.88 181 ARG A N 1
ATOM 1343 C CA . ARG A 1 181 ? 3.554 10.045 -5.656 1.00 93.88 181 ARG A CA 1
ATOM 1344 C C . ARG A 1 181 ? 2.648 11.184 -5.183 1.00 93.88 181 ARG A C 1
ATOM 1346 O O . ARG A 1 181 ? 2.503 11.378 -3.973 1.00 93.88 181 ARG A O 1
ATOM 1353 N N . PRO A 1 182 ? 1.987 11.901 -6.111 1.00 93.31 182 PRO A N 1
ATOM 1354 C CA . PRO A 1 182 ? 0.815 12.698 -5.768 1.00 93.31 182 PRO A CA 1
ATOM 1355 C C . PRO A 1 182 ? -0.225 11.839 -5.043 1.00 93.31 182 PRO A C 1
ATOM 1357 O O . PRO A 1 182 ? -0.326 10.635 -5.312 1.00 93.31 182 PRO A O 1
ATOM 1360 N N . ASP A 1 183 ? -0.998 12.454 -4.147 1.00 94.44 183 ASP A N 1
ATOM 1361 C CA . ASP A 1 183 ? -2.019 11.725 -3.397 1.00 94.44 183 ASP A CA 1
ATOM 1362 C C . ASP A 1 183 ? -2.965 10.958 -4.318 1.00 94.44 183 ASP A C 1
ATOM 1364 O O . ASP A 1 183 ? -3.467 11.503 -5.302 1.00 94.44 183 ASP A O 1
ATOM 1368 N N . GLN A 1 184 ? -3.168 9.675 -3.996 1.00 95.75 184 GLN A N 1
ATOM 1369 C CA . GLN A 1 184 ? -4.042 8.773 -4.743 1.00 95.75 184 GLN A CA 1
ATOM 1370 C C . GLN A 1 184 ? -3.772 8.779 -6.260 1.00 95.75 184 GLN A C 1
ATOM 1372 O O . GLN A 1 184 ? -4.690 8.606 -7.066 1.00 95.75 184 GLN A O 1
ATOM 1377 N N . SER A 1 185 ? -2.504 8.947 -6.662 1.00 95.25 185 SER A N 1
ATOM 1378 C CA . SER A 1 185 ? -2.101 8.952 -8.071 1.00 95.25 185 SER A CA 1
ATOM 1379 C C . SER A 1 185 ? -2.615 7.712 -8.816 1.00 95.25 185 SER A C 1
ATOM 1381 O O . SER A 1 185 ? -2.600 6.590 -8.300 1.00 95.25 185 SER A O 1
ATOM 1383 N N . LEU A 1 186 ? -3.077 7.940 -10.046 1.00 97.06 186 LEU A N 1
ATOM 1384 C CA . LEU A 1 186 ? -3.477 6.906 -11.004 1.00 97.06 186 LEU A CA 1
ATOM 1385 C C . LEU A 1 186 ? -2.412 6.681 -12.089 1.00 97.06 186 LEU A C 1
ATOM 1387 O O . LEU A 1 186 ? -2.647 5.931 -13.035 1.00 97.06 186 LEU A O 1
ATOM 1391 N N . ASP A 1 187 ? -1.252 7.328 -11.962 1.00 96.25 187 ASP A N 1
ATOM 1392 C CA . ASP A 1 187 ? -0.109 7.099 -12.838 1.00 96.25 187 ASP A CA 1
ATOM 1393 C C . ASP A 1 187 ? 0.472 5.693 -12.636 1.00 96.25 187 ASP A C 1
ATOM 1395 O O . ASP A 1 187 ? 0.165 4.989 -11.673 1.00 96.25 187 ASP A O 1
ATOM 1399 N N . VAL A 1 188 ? 1.377 5.296 -13.533 1.00 97.12 188 VAL A N 1
ATOM 1400 C CA . VAL A 1 188 ? 2.249 4.137 -13.307 1.00 97.12 188 VAL A CA 1
ATOM 1401 C C . VAL A 1 188 ? 3.054 4.342 -12.019 1.00 97.12 188 VAL A C 1
ATOM 1403 O O . VAL A 1 188 ? 3.713 5.365 -11.855 1.00 97.12 188 VAL A O 1
ATOM 1406 N N . LEU A 1 189 ? 2.985 3.368 -11.110 1.00 96.44 189 LEU A N 1
ATOM 1407 C CA . LEU A 1 189 ? 3.515 3.418 -9.743 1.00 96.44 189 LEU A CA 1
ATOM 1408 C C . LEU A 1 189 ? 4.876 2.727 -9.601 1.00 96.44 189 LEU A C 1
ATOM 1410 O O . LEU A 1 189 ? 5.649 3.062 -8.702 1.00 96.44 189 LEU A O 1
ATOM 1414 N N . ASP A 1 190 ? 5.188 1.784 -10.487 1.00 95.44 190 ASP A N 1
ATOM 1415 C CA . ASP A 1 190 ? 6.422 0.994 -10.467 1.00 95.44 190 ASP A CA 1
ATOM 1416 C C . ASP A 1 190 ? 7.541 1.567 -11.352 1.00 95.44 190 ASP A C 1
ATOM 1418 O O . ASP A 1 190 ? 8.526 0.888 -11.623 1.00 95.44 190 ASP A O 1
ATOM 1422 N N . ASP A 1 191 ? 7.394 2.812 -11.805 1.00 92.56 191 ASP A N 1
ATOM 1423 C CA . ASP A 1 191 ? 8.430 3.547 -12.531 1.00 92.56 191 ASP A CA 1
ATOM 1424 C C . ASP A 1 191 ? 9.228 4.494 -11.626 1.00 92.56 191 ASP A C 1
ATOM 1426 O O . ASP A 1 191 ? 8.849 4.787 -10.496 1.00 92.56 191 ASP A O 1
ATOM 1430 N N . LEU A 1 192 ? 10.318 5.040 -12.160 1.00 88.25 192 LEU A N 1
ATOM 1431 C CA . LEU A 1 192 ? 11.183 5.980 -11.447 1.00 88.25 192 LEU A CA 1
ATOM 1432 C C . LEU A 1 192 ? 10.858 7.455 -11.737 1.00 88.25 192 LEU A C 1
ATOM 1434 O O . LEU A 1 192 ? 11.637 8.326 -11.355 1.00 88.25 192 LEU A O 1
ATOM 1438 N N . ARG A 1 193 ? 9.727 7.775 -12.391 1.00 83.44 193 ARG A N 1
ATOM 1439 C CA . ARG A 1 193 ? 9.448 9.140 -12.895 1.00 83.44 193 ARG A CA 1
ATOM 1440 C C . ARG A 1 193 ? 9.455 10.216 -11.805 1.00 83.44 193 ARG A C 1
ATOM 1442 O O . ARG A 1 193 ? 9.757 11.364 -12.102 1.00 83.44 193 ARG A O 1
ATOM 1449 N N . PHE A 1 194 ? 9.158 9.840 -10.562 1.00 80.44 194 PHE A N 1
ATOM 1450 C CA . PHE A 1 194 ? 9.094 10.745 -9.409 1.00 80.44 194 PHE A CA 1
ATOM 1451 C C . PHE A 1 194 ? 10.237 10.509 -8.408 1.00 80.44 194 PHE A C 1
ATOM 1453 O O . PHE A 1 194 ? 10.119 10.836 -7.235 1.00 80.44 194 PHE A O 1
ATOM 1460 N N . GLY A 1 195 ? 11.338 9.887 -8.843 1.00 70.94 195 GLY A N 1
ATOM 1461 C CA . GLY A 1 195 ? 12.514 9.649 -7.998 1.00 70.94 195 GLY A CA 1
ATOM 1462 C C . GLY A 1 195 ? 12.330 8.579 -6.914 1.00 70.94 195 GLY A C 1
ATOM 1463 O O . GLY A 1 195 ? 13.237 8.385 -6.111 1.00 70.94 195 GLY A O 1
ATOM 1464 N N . GLY A 1 196 ? 11.185 7.880 -6.885 1.00 67.44 196 GLY A N 1
ATOM 1465 C CA . GLY A 1 196 ? 10.834 6.991 -5.776 1.00 67.44 196 GLY A CA 1
ATOM 1466 C C . GLY A 1 196 ? 9.800 5.895 -6.039 1.00 67.44 196 GLY A C 1
ATOM 1467 O O . GLY A 1 196 ? 9.083 5.506 -5.130 1.00 67.44 196 GLY A O 1
ATOM 1468 N N . GLY A 1 197 ? 9.666 5.370 -7.255 1.00 74.94 197 GLY A N 1
ATOM 1469 C CA . GLY A 1 197 ? 8.767 4.239 -7.531 1.00 74.94 197 GLY A CA 1
ATOM 1470 C C . GLY A 1 197 ? 9.512 2.964 -7.914 1.00 74.94 197 GLY A C 1
ATOM 1471 O O . GLY A 1 197 ? 10.706 2.989 -8.185 1.00 74.94 197 GLY A O 1
ATOM 1472 N N . GLY A 1 198 ? 8.814 1.828 -7.900 1.00 80.12 198 GLY A N 1
ATOM 1473 C CA . GLY A 1 198 ? 9.388 0.564 -8.367 1.00 80.12 198 GLY A CA 1
ATOM 1474 C C . GLY A 1 198 ? 10.547 0.043 -7.517 1.00 80.12 198 GLY A C 1
ATOM 1475 O O . GLY A 1 198 ? 11.412 -0.649 -8.030 1.00 80.12 198 GLY A O 1
ATOM 1476 N N . ASN A 1 199 ? 10.614 0.346 -6.224 1.00 89.50 199 ASN A N 1
ATOM 1477 C CA . ASN A 1 199 ? 11.718 -0.133 -5.397 1.00 89.50 199 ASN A CA 1
ATOM 1478 C C . ASN A 1 199 ? 11.472 -1.593 -4.961 1.00 89.50 199 ASN A C 1
ATOM 1480 O O . ASN A 1 199 ? 10.421 -1.919 -4.410 1.00 89.50 199 ASN A O 1
ATOM 1484 N N . ALA A 1 200 ? 12.437 -2.476 -5.207 1.00 86.62 200 ALA A N 1
ATOM 1485 C CA . ALA A 1 200 ? 12.347 -3.928 -5.033 1.00 86.62 200 ALA A CA 1
ATOM 1486 C C . ALA A 1 200 ? 12.580 -4.404 -3.586 1.00 86.62 200 ALA A C 1
ATOM 1488 O O . ALA A 1 200 ? 12.582 -5.606 -3.313 1.00 86.62 200 ALA A O 1
ATOM 1489 N N . VAL A 1 201 ? 12.825 -3.489 -2.646 1.00 80.31 201 VAL A N 1
ATOM 1490 C CA . VAL A 1 201 ? 13.163 -3.812 -1.254 1.00 80.31 201 VAL A CA 1
ATOM 1491 C C . VAL A 1 201 ? 12.222 -3.127 -0.264 1.00 80.31 201 VAL A C 1
ATOM 1493 O O . VAL A 1 201 ? 11.551 -2.159 -0.598 1.00 80.31 201 VAL A O 1
ATOM 1496 N N . ALA A 1 202 ? 12.227 -3.632 0.970 1.00 67.50 202 ALA A N 1
ATOM 1497 C CA . ALA A 1 202 ? 11.549 -3.104 2.152 1.00 67.50 202 ALA A CA 1
ATOM 1498 C C . ALA A 1 202 ? 10.009 -3.112 2.105 1.00 67.50 202 ALA A C 1
ATOM 1500 O O . ALA A 1 202 ? 9.363 -2.069 2.043 1.00 67.50 202 ALA A O 1
ATOM 1501 N N . MET A 1 203 ? 9.430 -4.309 2.240 1.00 66.31 203 MET A N 1
ATOM 1502 C CA . MET A 1 203 ? 8.049 -4.511 2.699 1.00 66.31 203 MET A CA 1
ATOM 1503 C C . MET A 1 203 ? 8.028 -5.101 4.121 1.00 66.31 203 MET A C 1
ATOM 1505 O O . MET A 1 203 ? 8.659 -6.128 4.343 1.00 66.31 203 MET A O 1
ATOM 1509 N N . GLY A 1 204 ? 7.233 -4.510 5.023 1.00 57.03 204 GLY A N 1
ATOM 1510 C CA . GLY A 1 204 ? 7.020 -4.934 6.425 1.00 57.03 204 GLY A CA 1
ATOM 1511 C C . GLY A 1 204 ? 6.210 -6.193 6.626 1.00 57.03 204 GLY A C 1
ATOM 1512 O O . GLY A 1 204 ? 6.017 -6.627 7.748 1.00 57.03 204 GLY A O 1
ATOM 1513 N N . GLY A 1 205 ? 5.704 -6.774 5.545 1.00 58.44 205 GLY A N 1
ATOM 1514 C CA . GLY A 1 205 ? 4.590 -7.703 5.609 1.00 58.44 205 GLY A CA 1
ATOM 1515 C C . GLY A 1 205 ? 3.261 -6.999 5.880 1.00 58.44 205 GLY A C 1
ATOM 1516 O O . GLY A 1 205 ? 3.181 -5.920 6.465 1.00 58.44 205 GLY A O 1
ATOM 1517 N N . ILE A 1 206 ? 2.189 -7.609 5.388 1.00 63.28 206 ILE A N 1
ATOM 1518 C CA . ILE A 1 206 ? 0.813 -7.148 5.547 1.00 63.28 206 ILE A CA 1
ATOM 1519 C C . ILE A 1 206 ? -0.038 -8.374 5.850 1.00 63.28 206 ILE A C 1
ATOM 1521 O O . ILE A 1 206 ? -0.109 -9.311 5.054 1.00 63.28 206 ILE A O 1
ATOM 1525 N N . VAL A 1 207 ? -0.739 -8.356 6.975 1.00 62.38 207 VAL A N 1
ATOM 1526 C CA . VAL A 1 207 ? -1.685 -9.405 7.353 1.00 62.38 207 VAL A CA 1
ATOM 1527 C C . VAL A 1 207 ? -3.090 -8.833 7.353 1.00 62.38 207 VAL A C 1
ATOM 1529 O O . VAL A 1 207 ? -3.399 -7.874 8.061 1.00 62.38 207 VAL A O 1
ATOM 1532 N N . ILE A 1 208 ? -3.986 -9.439 6.574 1.00 56.66 208 ILE A N 1
ATOM 1533 C CA . ILE A 1 208 ? -5.384 -9.016 6.500 1.00 56.66 208 ILE A CA 1
ATOM 1534 C C . ILE A 1 208 ? -6.265 -10.100 7.113 1.00 56.66 208 ILE A C 1
ATOM 1536 O O . ILE A 1 208 ? -6.626 -11.104 6.487 1.00 56.66 208 ILE A O 1
ATOM 1540 N N . ARG A 1 209 ? -6.669 -9.869 8.367 1.00 57.84 209 ARG A N 1
ATOM 1541 C CA . ARG A 1 209 ? -7.511 -10.794 9.131 1.00 57.84 209 ARG A CA 1
ATOM 1542 C C . ARG A 1 209 ? -8.983 -10.391 9.035 1.00 57.84 209 ARG A C 1
ATOM 1544 O O . ARG A 1 209 ? -9.382 -9.273 9.368 1.00 57.84 209 ARG A O 1
ATOM 1551 N N . ARG A 1 210 ? -9.857 -11.340 8.692 1.00 48.94 210 ARG A N 1
ATOM 1552 C CA . ARG A 1 210 ? -11.292 -11.173 8.968 1.00 48.94 210 ARG A CA 1
ATOM 1553 C C . ARG A 1 210 ? -11.518 -11.284 10.475 1.00 48.94 210 ARG A C 1
ATOM 1555 O O . ARG A 1 210 ? -11.142 -12.290 11.072 1.00 48.94 210 ARG A O 1
ATOM 1562 N N . CYS A 1 211 ? -12.214 -10.327 11.091 1.00 38.62 211 CYS A N 1
ATOM 1563 C CA . CYS A 1 211 ? -12.866 -10.632 12.367 1.00 38.62 211 CYS A CA 1
ATOM 1564 C C . CYS A 1 211 ? -14.038 -11.580 12.051 1.00 38.62 211 CYS A C 1
ATOM 1566 O O . CYS A 1 211 ? -14.888 -11.282 11.205 1.00 38.62 211 CYS A O 1
ATOM 1568 N N . LYS A 1 212 ? -14.076 -12.756 12.693 1.00 34.72 212 LYS A N 1
ATOM 1569 C CA . LYS A 1 212 ? -15.259 -13.626 12.640 1.00 34.72 212 LYS A CA 1
ATOM 1570 C C . LYS A 1 212 ? -16.444 -12.816 13.169 1.00 34.72 212 LYS A C 1
ATOM 1572 O O . LYS A 1 212 ? -16.317 -12.154 14.196 1.00 34.72 212 LYS A O 1
ATOM 1577 N N . SER A 1 213 ? -17.579 -12.854 12.465 1.00 31.31 213 SER A N 1
ATOM 1578 C CA . SER A 1 213 ? -18.837 -12.305 12.979 1.00 31.31 213 SER A CA 1
ATOM 1579 C C . SER A 1 213 ? -19.058 -12.867 14.382 1.00 31.31 213 SER A C 1
ATOM 1581 O O . SER A 1 213 ? -19.169 -14.082 14.559 1.00 31.31 213 SER A O 1
ATOM 1583 N N . ALA A 1 214 ? -19.053 -11.984 15.379 1.00 32.38 214 ALA A N 1
ATOM 1584 C CA . ALA A 1 214 ? -19.349 -12.344 16.749 1.00 32.38 214 ALA A CA 1
ATOM 1585 C C . ALA A 1 214 ? -20.829 -12.735 16.827 1.00 32.38 214 ALA A C 1
ATOM 1587 O O . ALA A 1 214 ? -21.693 -11.904 17.100 1.00 32.38 214 ALA A O 1
ATOM 1588 N N . LYS A 1 215 ? -21.144 -14.016 16.618 1.00 34.19 215 LYS A N 1
ATOM 1589 C CA . LYS A 1 215 ? -22.314 -14.584 17.284 1.00 34.19 215 LYS A CA 1
ATOM 1590 C C . LYS A 1 215 ? -21.966 -14.594 18.772 1.00 34.19 215 LYS A C 1
ATOM 1592 O O . LYS A 1 215 ? -21.212 -15.446 19.226 1.00 34.19 215 LYS A O 1
ATOM 1597 N N . SER A 1 216 ? -22.475 -13.593 19.487 1.00 33.31 216 SER A N 1
ATOM 1598 C CA . SER A 1 216 ? -22.269 -13.298 20.914 1.00 33.31 216 SER A CA 1
ATOM 1599 C C . SER A 1 216 ? -20.895 -12.708 21.298 1.00 33.31 216 SER A C 1
ATOM 1601 O O . SER A 1 216 ? -19.921 -13.402 21.563 1.00 33.31 216 SER A O 1
ATOM 1603 N N . GLY A 1 217 ? -20.831 -11.374 21.351 1.00 31.16 217 GLY A N 1
ATOM 1604 C CA . GLY A 1 217 ? -20.251 -10.621 22.475 1.00 31.16 217 GLY A CA 1
ATOM 1605 C C . GLY A 1 217 ? -18.830 -10.903 22.990 1.00 31.16 217 GLY A C 1
ATOM 1606 O O . GLY A 1 217 ? -18.571 -10.584 24.148 1.00 31.16 217 GLY A O 1
ATOM 1607 N N . LYS A 1 218 ? -17.889 -11.450 22.211 1.00 30.59 218 LYS A N 1
ATOM 1608 C CA . LYS A 1 218 ? -16.468 -11.498 22.611 1.00 30.59 218 LYS A CA 1
ATOM 1609 C C . LYS A 1 218 ? -15.560 -10.979 21.502 1.00 30.59 218 LYS A C 1
ATOM 1611 O O . LYS A 1 218 ? -15.580 -11.478 20.381 1.00 30.59 218 LYS A O 1
ATOM 1616 N N . SER A 1 219 ? -14.808 -9.931 21.841 1.00 32.69 219 SER A N 1
ATOM 1617 C CA . SER A 1 219 ? -13.894 -9.213 20.956 1.00 32.69 219 SER A CA 1
ATOM 1618 C C . SER A 1 219 ? -12.771 -10.105 20.424 1.00 32.69 219 SER A C 1
ATOM 1620 O O . SER A 1 219 ? -12.425 -11.125 21.026 1.00 32.69 219 SER A O 1
ATOM 1622 N N . CYS A 1 220 ? -12.201 -9.688 19.290 1.00 36.47 220 CYS A N 1
ATOM 1623 C CA . CYS A 1 220 ? -10.990 -10.239 18.689 1.00 36.47 220 CYS A CA 1
ATOM 1624 C C . CYS A 1 220 ? -9.822 -10.090 19.699 1.00 36.47 220 CYS A C 1
ATOM 1626 O O . CYS A 1 220 ? -9.112 -9.092 19.684 1.00 36.47 220 CYS A O 1
ATOM 1628 N N . LYS A 1 221 ? -9.676 -11.041 20.637 1.00 30.22 221 LYS A N 1
ATOM 1629 C CA . LYS A 1 221 ? -8.537 -11.133 21.563 1.00 30.22 221 LYS A CA 1
ATOM 1630 C C . LYS A 1 221 ? -7.425 -11.958 20.925 1.00 30.22 221 LYS A C 1
ATOM 1632 O O . LYS A 1 221 ? -7.672 -13.065 20.447 1.00 30.22 221 LYS A O 1
ATOM 1637 N N . SER A 1 222 ? -6.215 -11.411 20.959 1.00 36.25 222 SER A N 1
ATOM 1638 C CA . SER A 1 222 ? -4.969 -12.106 20.657 1.00 36.25 222 SER A CA 1
ATOM 1639 C C . SER A 1 222 ? -4.837 -13.350 21.539 1.00 36.25 222 SER A C 1
ATOM 1641 O O . SER A 1 222 ? -5.027 -13.311 22.758 1.00 36.25 222 SER A O 1
ATOM 1643 N N . GLY A 1 223 ? -4.560 -14.491 20.910 1.00 28.89 223 GLY A N 1
ATOM 1644 C CA . GLY A 1 223 ? -4.237 -15.718 21.621 1.00 28.89 223 GLY A CA 1
ATOM 1645 C C . GLY A 1 223 ? -2.867 -15.576 22.269 1.00 28.89 223 GLY A C 1
ATOM 1646 O O . GLY A 1 223 ? -1.860 -15.844 21.628 1.00 28.89 223 GLY A O 1
ATOM 1647 N N . LYS A 1 224 ? -2.820 -15.177 23.544 1.00 29.95 224 LYS A N 1
ATOM 1648 C CA . LYS A 1 224 ? -1.633 -15.418 24.368 1.00 29.95 224 LYS A CA 1
ATOM 1649 C C . LYS A 1 224 ? -1.460 -16.930 24.505 1.00 29.95 224 LYS A C 1
ATOM 1651 O O . LYS A 1 224 ? -2.319 -17.607 25.072 1.00 29.95 224 LYS A O 1
ATOM 1656 N N . SER A 1 225 ? -0.342 -17.444 24.008 1.00 36.50 225 SER A N 1
ATOM 1657 C CA . SER A 1 225 ? 0.180 -18.786 24.266 1.00 36.50 225 SER A CA 1
ATOM 1658 C C . SER A 1 225 ? 0.591 -18.918 25.739 1.00 36.50 225 SER A C 1
ATOM 1660 O O . SER A 1 225 ? 1.759 -18.987 26.100 1.00 36.50 225 SER A O 1
ATOM 1662 N N . GLY A 1 226 ? -0.393 -18.949 26.635 1.00 29.69 226 GLY A N 1
ATOM 1663 C CA . GLY A 1 226 ? -0.180 -19.292 28.034 1.00 29.69 226 GLY A CA 1
ATOM 1664 C C . GLY A 1 226 ? -0.169 -20.805 28.202 1.00 29.69 226 GLY A C 1
ATOM 1665 O O . GLY A 1 226 ? -1.230 -21.414 28.332 1.00 29.69 226 GLY A O 1
ATOM 1666 N N . LYS A 1 227 ? 1.019 -21.422 28.237 1.00 35.31 227 LYS A N 1
ATOM 1667 C CA . LYS A 1 227 ? 1.198 -22.746 28.852 1.00 35.31 227 LYS A CA 1
ATOM 1668 C C . LYS A 1 227 ? 0.696 -22.658 30.296 1.00 35.31 227 LYS A C 1
ATOM 1670 O O . LYS A 1 227 ? 1.375 -22.110 31.158 1.00 35.31 227 LYS A O 1
ATOM 1675 N N . SER A 1 228 ? -0.497 -23.180 30.564 1.00 32.12 228 SER A N 1
ATOM 1676 C CA . SER A 1 228 ? -0.972 -23.345 31.934 1.00 32.12 228 SER A CA 1
ATOM 1677 C C . SER A 1 228 ? -0.319 -24.600 32.508 1.00 32.12 228 SER A C 1
ATOM 1679 O O . SER A 1 228 ? -0.662 -25.725 32.141 1.00 32.12 228 SER A O 1
ATOM 1681 N N . ALA A 1 229 ? 0.681 -24.399 33.365 1.00 36.47 229 ALA A N 1
ATOM 1682 C CA . ALA A 1 229 ? 1.226 -25.448 34.207 1.00 36.47 229 ALA A CA 1
ATOM 1683 C C . ALA A 1 229 ? 0.110 -25.964 35.131 1.00 36.47 229 ALA A C 1
ATOM 1685 O O . ALA A 1 229 ? -0.450 -25.213 35.932 1.00 36.47 229 ALA A O 1
ATOM 1686 N N . LYS A 1 230 ? -0.229 -27.251 35.011 1.00 35.59 230 LYS A N 1
ATOM 1687 C CA . LYS A 1 230 ? -1.109 -27.943 35.958 1.00 35.59 230 LYS A CA 1
ATOM 1688 C C . LYS A 1 230 ? -0.439 -27.965 37.334 1.00 35.59 230 LYS A C 1
ATOM 1690 O O . LYS A 1 230 ? 0.509 -28.710 37.555 1.00 35.59 230 LYS A O 1
ATOM 1695 N N . SER A 1 231 ? -0.964 -27.170 38.260 1.00 34.94 231 SER A N 1
ATOM 1696 C CA . SER A 1 231 ? -0.742 -27.331 39.696 1.00 34.94 231 SER A CA 1
ATOM 1697 C C . SER A 1 231 ? -1.613 -28.489 40.194 1.00 34.94 231 SER A C 1
ATOM 1699 O O . SER A 1 231 ? -2.840 -28.386 40.224 1.00 34.94 231 SER A O 1
ATOM 1701 N N . ASN A 1 232 ? -0.986 -29.613 40.545 1.00 36.75 232 ASN A N 1
ATOM 1702 C CA . ASN A 1 232 ? -1.643 -30.717 41.239 1.00 36.75 232 ASN A CA 1
ATOM 1703 C C . ASN A 1 232 ? -1.768 -30.364 42.727 1.00 36.75 232 ASN A C 1
ATOM 1705 O O . ASN A 1 232 ? -0.810 -30.480 43.488 1.00 36.75 232 ASN A O 1
ATOM 1709 N N . LYS A 1 233 ? -2.969 -29.970 43.156 1.00 40.03 233 LYS A N 1
ATOM 1710 C CA . LYS A 1 233 ? -3.372 -29.982 44.568 1.00 40.03 233 LYS A CA 1
ATOM 1711 C C . LYS A 1 233 ? -4.173 -31.262 44.814 1.00 40.03 233 LYS A C 1
ATOM 1713 O O . LYS A 1 233 ? -5.362 -31.304 44.508 1.00 40.03 233 LYS A O 1
ATOM 1718 N N . SER A 1 234 ? -3.530 -32.299 45.353 1.00 41.12 234 SER A N 1
ATOM 1719 C CA . SER A 1 234 ? -4.256 -33.419 45.962 1.00 41.12 234 SER A CA 1
ATOM 1720 C C . SER A 1 234 ? -4.661 -33.028 47.382 1.00 41.12 234 SER A C 1
ATOM 1722 O O . SER A 1 234 ? -3.833 -32.592 48.184 1.00 41.12 234 SER A O 1
ATOM 1724 N N . LYS A 1 235 ? -5.965 -33.114 47.646 1.00 44.16 235 LYS A N 1
ATOM 1725 C CA . LYS A 1 235 ? -6.592 -32.925 48.953 1.00 44.16 235 LYS A CA 1
ATOM 1726 C C . LYS A 1 235 ? -6.456 -34.208 49.775 1.00 44.16 235 LYS A C 1
ATOM 1728 O O . LYS A 1 235 ? -6.562 -35.304 49.240 1.00 44.16 235 LYS A O 1
ATOM 1733 N N . LYS A 1 236 ? -6.291 -33.998 51.081 1.00 39.41 236 LYS A N 1
ATOM 1734 C CA . LYS A 1 236 ? -6.453 -34.962 52.171 1.00 39.41 236 LYS A CA 1
ATOM 1735 C C . LYS A 1 236 ? -7.669 -35.882 51.981 1.00 39.41 236 LYS A C 1
ATOM 1737 O O . LYS A 1 236 ? -8.765 -35.384 51.716 1.00 39.41 236 LYS A O 1
ATOM 1742 N N . GLY A 1 237 ? -7.442 -37.165 52.235 1.00 41.16 237 GLY A N 1
ATOM 1743 C CA . GLY A 1 237 ? -8.350 -38.109 52.879 1.00 41.16 237 GLY A CA 1
ATOM 1744 C C . GLY A 1 237 ? -7.539 -38.800 53.961 1.00 41.16 237 GLY A C 1
ATOM 1745 O O . GLY A 1 237 ? -6.412 -39.217 53.611 1.00 41.16 237 GLY A O 1
#

Foldseek 3Di:
DDDPPPPQDPFWDWQFFPDFDDQFWQPPFQFFAPFAKKWFKWFQFAWHKDDFQWKKFFAWQAFHPDFGFWFKKKAAWPFQDDQFDDDPQFGDAPFIFRVRFIDGFFASVDGFQRRGHHNDAPPRRRITTGHTIDTGNGTMMMMMTGGPVVHPDGRHGIPSTAGKDFSPRPVVTTFWMATQDHPSDRGRARDCPRVTGRGGMTDRIMTTHGDDPPPDDDDPDDDDPDPDDDDDDDDDD

Secondary structure (DSSP, 8-state):
------TT-TT-EEE--SS-------TTTT-SSSS-EEEEEEEEEPPEEE-TT-EEEE-BSS--SS-----EEEEEBSS---SPPEETTEEPP----BTT--EEEE-TTSPPSSTT--S-TTS--EEEEP-S-EEE-SEEEEEEE--TTTSSS--------BPPEETT-TT--EEEEEEEEPTT--S-SSSSTTSS--B-EEE--EEEEPPP--SSS--------------------

pLDDT: mean 78.55, std 20.96, range [27.39, 98.5]